Protein AF-A0A2T2P3B1-F1 (afdb_monomer)

Radius of gyration: 34.3 Å; Cα contacts (8 Å, |Δi|>4): 303; chains: 1; bounding box: 56×106×72 Å

Nearest PDB structures (foldseek):
  8qk4-assembly1_A  TM=2.315E-01  e=3.344E-01  Bacillus subtilis subsp. subtilis str. 168
  6qsr-assembly1_B  TM=2.708E-01  e=6.533E-01  Xenorhabdus doucetiae
  5byu-assembly1_A  TM=3.329E-01  e=2.637E+00  Legionella pneumophila subsp. pneumophila str. Philadelphia 1
  3p3f-assembly1_A  TM=2.760E-01  e=1.887E+00  Streptantibioticus cattleyicolor
  8z9d-assembly1_PP  TM=2.072E-01  e=3.486E+00  Spinacia oleracea

Sequence (226 aa):
MPRQTPGVQLQYRSYLHPMSIYHVSIAIMPLKELFYHLKNSEIGFLRTMIGEDPPSSPAEGDETPFGSIEVIYMPLVLAKGGSSLGFRITDGKKKTIEWLCFGGPVQDRIEGMEKDGHRVFDFVAKLEKSDSPKRGVVSGHKEHRDLFESLEYGELRLFNLKLTWRNKVQELQAAMEKSGRTARARVQDQMETVRTEVGNMVVSVPKGAQYIQSTRGAIPLEATDR

Secondary structure (DSSP, 8-state):
---PPTTPBPPTTT----EEEEEEETTTS-HHHHHHHHHTSTTTEEEEEEEEPP-----TT-PPPTTEEEEEEEEEEETTTEEEEEEEEE-SS-EEEEEEEESS--HHHHHT-EETTEES-EEEEEE-----SSTT-----HHHHHHHHHHHSPEE--------HHHHHHHHHHHHHHHHHHHHHHHHHHHHHHHHHHHH--S-----------------------

pLDDT: mean 75.27, std 21.42, range [32.84, 98.19]

Solvent-accessible surface area (backbone atoms only — not comparable to full-atom values): 13599 Å² total; per-residue (Å²): 132,85,85,74,59,78,60,42,67,60,54,76,94,75,58,85,62,52,32,41,35,27,40,30,41,44,82,83,47,43,66,73,58,48,52,47,55,58,60,74,37,92,64,38,54,73,52,41,31,43,15,63,48,66,93,76,79,68,58,96,89,61,65,77,53,92,64,40,37,47,33,44,34,34,61,51,46,15,35,88,40,2,15,36,41,29,36,56,45,69,80,89,84,53,57,25,21,50,27,43,32,23,55,32,65,57,62,75,65,43,72,66,31,65,56,99,90,38,73,47,45,46,79,74,49,72,50,54,44,64,85,50,94,47,96,91,50,88,66,44,40,66,65,56,47,45,57,52,46,17,61,72,73,25,45,74,55,74,73,79,76,74,77,51,65,68,57,55,49,52,51,48,50,54,48,50,52,50,49,51,52,52,50,51,49,50,53,49,53,50,50,55,48,50,54,53,52,57,67,67,58,83,77,79,83,86,89,83,86,89,89,89,84,89,88,90,89,88,87,88,87,88,87,86,90,133

Mean predicted aligned error: 16.04 Å

Structure (mmCIF, N/CA/C/O backbone):
data_AF-A0A2T2P3B1-F1
#
_entry.id   AF-A0A2T2P3B1-F1
#
loop_
_atom_site.group_PDB
_atom_site.id
_atom_site.type_symbol
_atom_site.label_atom_id
_atom_site.label_alt_id
_atom_site.label_comp_id
_atom_site.label_asym_id
_atom_site.label_entity_id
_atom_site.label_seq_id
_atom_site.pdbx_PDB_ins_code
_atom_site.Cartn_x
_atom_site.Cartn_y
_atom_site.Cartn_z
_atom_site.occupancy
_atom_site.B_iso_or_equiv
_atom_site.auth_seq_id
_atom_site.auth_comp_id
_atom_site.auth_asym_id
_atom_site.auth_atom_id
_atom_site.pdbx_PDB_model_num
ATOM 1 N N . MET A 1 1 ? 0.647 5.759 29.598 1.00 38.84 1 MET A N 1
ATOM 2 C CA . MET A 1 1 ? 0.974 5.709 28.155 1.00 38.84 1 MET A CA 1
ATOM 3 C C . MET A 1 1 ? 0.598 7.033 27.503 1.00 38.84 1 MET A C 1
ATOM 5 O O . MET A 1 1 ? -0.531 7.464 27.724 1.00 38.84 1 MET A O 1
ATOM 9 N N . PRO A 1 2 ? 1.484 7.689 26.733 1.00 42.31 2 PRO A N 1
ATOM 10 C CA . PRO A 1 2 ? 1.100 8.832 25.904 1.00 42.31 2 PRO A CA 1
ATOM 11 C C . PRO A 1 2 ? 0.127 8.392 24.797 1.00 42.31 2 PRO A C 1
ATOM 13 O O . PRO A 1 2 ? 0.274 7.312 24.224 1.00 42.31 2 PRO A O 1
ATOM 16 N N . ARG A 1 3 ? -0.881 9.217 24.488 1.00 50.62 3 ARG A N 1
ATOM 17 C CA . ARG A 1 3 ? -1.847 8.935 23.413 1.00 50.62 3 ARG A CA 1
ATOM 18 C C . ARG A 1 3 ? -1.199 9.204 22.051 1.00 50.62 3 ARG A C 1
ATOM 20 O O . ARG A 1 3 ? -1.125 10.354 21.638 1.00 50.62 3 ARG A O 1
ATOM 27 N N . GLN A 1 4 ? -0.777 8.159 21.339 1.00 52.91 4 GLN A N 1
ATOM 28 C CA . GLN A 1 4 ? -0.319 8.293 19.950 1.00 52.91 4 GLN A CA 1
ATOM 29 C C . GLN A 1 4 ? -1.432 8.865 19.050 1.00 52.91 4 GLN A C 1
ATOM 31 O O . GLN A 1 4 ? -2.610 8.505 19.181 1.00 52.91 4 GLN A O 1
ATOM 36 N N . THR A 1 5 ? -1.070 9.755 18.130 1.00 63.72 5 THR A N 1
ATOM 37 C CA . THR A 1 5 ? -1.978 10.290 17.103 1.00 63.72 5 THR A CA 1
ATOM 38 C C . THR A 1 5 ? -2.363 9.170 16.122 1.00 63.72 5 THR A C 1
ATOM 40 O O . THR A 1 5 ? -1.491 8.370 15.775 1.00 63.72 5 THR A O 1
ATOM 43 N N . PRO A 1 6 ? -3.635 9.053 15.684 1.00 67.12 6 PRO A N 1
ATOM 44 C CA . PRO A 1 6 ? -4.014 8.058 14.679 1.00 67.12 6 PRO A CA 1
ATOM 45 C C . PRO A 1 6 ? -3.174 8.217 13.408 1.00 67.12 6 PRO A C 1
ATOM 47 O O . PRO A 1 6 ? -2.902 9.338 12.980 1.00 67.12 6 PRO A O 1
ATOM 50 N N . GLY A 1 7 ? -2.759 7.105 12.805 1.00 76.00 7 GLY A N 1
ATOM 51 C CA . GLY A 1 7 ? -2.023 7.135 11.542 1.00 76.00 7 GLY A CA 1
ATOM 52 C C . GLY A 1 7 ? -0.526 7.460 11.638 1.00 76.00 7 GLY A C 1
ATOM 53 O O . GLY A 1 7 ? 0.116 7.549 10.592 1.00 76.00 7 GLY A O 1
ATOM 54 N N . VAL A 1 8 ? 0.057 7.637 12.828 1.00 90.00 8 VAL A N 1
ATOM 55 C CA . VAL A 1 8 ? 1.527 7.606 12.994 1.00 90.00 8 VAL A CA 1
ATOM 56 C C . VAL A 1 8 ? 1.995 6.168 12.769 1.00 90.00 8 VAL A C 1
ATOM 58 O O . VAL A 1 8 ? 1.397 5.259 13.335 1.00 90.00 8 VAL A O 1
ATOM 61 N N . GLN A 1 9 ? 3.018 5.933 11.947 1.00 93.75 9 GLN A N 1
ATOM 62 C CA . GLN A 1 9 ? 3.532 4.577 11.719 1.00 93.75 9 GLN A CA 1
ATOM 63 C C . GLN A 1 9 ? 4.190 4.019 12.990 1.00 93.75 9 GLN A C 1
ATOM 65 O O . GLN A 1 9 ? 4.717 4.768 13.818 1.00 93.75 9 GLN A O 1
ATOM 70 N N . LEU A 1 10 ? 4.130 2.700 13.176 1.00 93.62 10 LEU A N 1
ATOM 71 C CA . LEU A 1 10 ? 4.919 2.026 14.207 1.00 93.62 10 LEU A CA 1
ATOM 72 C C . LEU A 1 10 ? 6.422 2.101 13.878 1.00 93.62 10 LEU A C 1
ATOM 74 O O . LEU A 1 10 ? 6.818 2.520 12.800 1.00 93.62 10 LEU A O 1
ATOM 78 N N . GLN A 1 11 ? 7.281 1.660 14.795 1.00 92.56 11 GLN A N 1
ATOM 79 C CA . GLN A 1 11 ? 8.692 1.412 14.473 1.00 92.56 11 GLN A CA 1
ATOM 80 C C . GLN A 1 11 ? 8.849 -0.022 13.959 1.00 92.56 11 GLN A C 1
ATOM 82 O O . GLN A 1 11 ? 8.245 -0.928 14.537 1.00 92.56 11 GLN A O 1
ATOM 87 N N . TYR A 1 12 ? 9.709 -0.265 12.961 1.00 92.19 12 TYR A N 1
ATOM 88 C CA . TYR A 1 12 ? 9.859 -1.596 12.344 1.00 92.19 12 TYR A CA 1
ATOM 89 C C . TYR A 1 12 ? 10.122 -2.730 13.352 1.00 92.19 12 TYR A C 1
ATOM 91 O O . TYR A 1 12 ? 9.610 -3.839 13.215 1.00 92.19 12 TYR A O 1
ATOM 99 N N . ARG A 1 13 ? 10.866 -2.457 14.433 1.00 88.94 13 ARG A N 1
ATOM 100 C CA . ARG A 1 13 ? 11.100 -3.420 15.528 1.00 88.94 13 ARG A CA 1
ATOM 101 C C . ARG A 1 13 ? 9.818 -3.898 16.229 1.00 88.94 13 ARG A C 1
ATOM 103 O O . ARG A 1 13 ? 9.787 -5.031 16.691 1.00 88.94 13 ARG A O 1
ATOM 110 N N . SER A 1 14 ? 8.786 -3.057 16.287 1.00 90.25 14 SER A N 1
ATOM 111 C CA . SER A 1 14 ? 7.503 -3.306 16.962 1.00 90.25 14 SER A CA 1
ATOM 112 C C . SER A 1 14 ? 6.402 -3.813 16.029 1.00 90.25 14 SER A C 1
ATOM 114 O O . SER A 1 14 ? 5.400 -4.328 16.510 1.00 90.25 14 SER A O 1
ATOM 116 N N . TYR A 1 15 ? 6.570 -3.671 14.714 1.00 91.81 15 TYR A N 1
ATOM 117 C CA . TYR A 1 15 ? 5.663 -4.229 13.714 1.00 91.81 15 TYR A CA 1
ATOM 118 C C . TYR A 1 15 ? 5.950 -5.726 13.535 1.00 91.81 15 TYR A C 1
ATOM 120 O O . TYR A 1 15 ? 7.040 -6.080 13.092 1.00 91.81 15 TYR A O 1
ATOM 128 N N . LEU A 1 16 ? 5.027 -6.609 13.926 1.00 90.75 16 LEU A N 1
ATOM 129 C CA . LEU A 1 16 ? 5.238 -8.070 13.967 1.00 90.75 16 LEU A CA 1
ATOM 130 C C . LEU A 1 16 ? 4.284 -8.856 13.049 1.00 90.75 16 LEU A C 1
ATOM 132 O O . LEU A 1 16 ? 4.136 -10.061 13.222 1.00 90.75 16 LEU A O 1
ATOM 136 N N . HIS A 1 17 ? 3.620 -8.191 12.105 1.00 93.50 17 HIS A N 1
ATOM 137 C CA . HIS A 1 17 ? 2.612 -8.816 11.246 1.00 93.50 17 HIS A CA 1
ATOM 138 C C . HIS A 1 17 ? 3.158 -9.066 9.836 1.00 93.50 17 HIS A C 1
ATOM 140 O O . HIS A 1 17 ? 3.829 -8.177 9.308 1.00 93.50 17 HIS A O 1
ATOM 146 N N . PRO A 1 18 ? 2.851 -10.215 9.206 1.00 94.69 18 PRO A N 1
ATOM 147 C CA . PRO A 1 18 ? 3.175 -10.433 7.804 1.00 94.69 18 PRO A CA 1
ATOM 148 C C . PRO A 1 18 ? 2.445 -9.436 6.910 1.00 94.69 18 PRO A C 1
ATOM 150 O O . PRO A 1 18 ? 1.339 -8.980 7.217 1.00 94.69 18 PRO A O 1
ATOM 153 N N . MET A 1 19 ? 3.053 -9.136 5.769 1.00 96.31 19 MET A N 1
ATOM 154 C CA . MET A 1 19 ? 2.410 -8.379 4.701 1.00 96.31 19 MET A CA 1
ATOM 155 C C . MET A 1 19 ? 1.710 -9.355 3.755 1.00 96.31 19 MET A C 1
ATOM 157 O O . MET A 1 19 ? 2.237 -10.431 3.480 1.00 96.31 19 MET A O 1
ATOM 161 N N . SER A 1 20 ? 0.524 -9.005 3.262 1.00 97.12 20 SER A N 1
ATOM 162 C CA . SER A 1 20 ? -0.192 -9.821 2.267 1.00 97.12 20 SER A CA 1
ATOM 163 C C . SER A 1 20 ? -0.085 -9.164 0.895 1.00 97.12 20 SER A C 1
ATOM 165 O O . SER A 1 20 ? -0.322 -7.964 0.777 1.00 97.12 20 SER A O 1
ATOM 167 N N . ILE A 1 21 ? 0.299 -9.936 -0.118 1.00 95.94 21 ILE A N 1
ATOM 168 C CA . ILE A 1 21 ? 0.504 -9.474 -1.493 1.00 95.94 21 ILE A CA 1
ATOM 169 C C . ILE A 1 21 ? -0.685 -9.932 -2.336 1.00 95.94 21 ILE A C 1
ATOM 171 O O . ILE A 1 21 ? -1.076 -11.102 -2.287 1.00 95.94 21 ILE A O 1
ATOM 175 N N . TYR A 1 22 ? -1.249 -9.003 -3.103 1.00 96.81 22 TYR A N 1
ATOM 176 C CA . TYR A 1 22 ? -2.382 -9.227 -3.995 1.00 96.81 2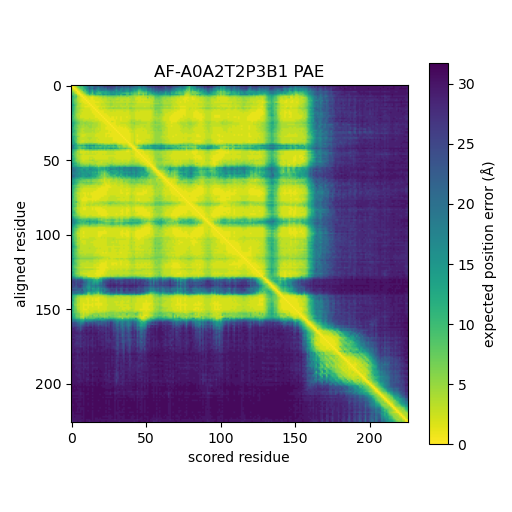2 TYR A CA 1
ATOM 177 C C . TYR A 1 22 ? -2.058 -8.752 -5.413 1.00 96.81 22 TYR A C 1
ATOM 179 O O . TYR A 1 22 ? -1.326 -7.777 -5.591 1.00 96.81 22 TYR A O 1
ATOM 187 N N . HIS A 1 23 ? -2.677 -9.371 -6.413 1.00 95.81 23 HIS A N 1
ATOM 188 C CA . HIS A 1 23 ? -2.790 -8.824 -7.759 1.00 95.81 23 HIS A CA 1
ATOM 189 C C . HIS A 1 23 ? -4.166 -8.175 -7.949 1.00 95.81 23 HIS A C 1
ATOM 191 O O . HIS A 1 23 ? -5.188 -8.707 -7.523 1.00 95.81 23 HIS A O 1
ATOM 197 N N . VAL A 1 24 ? -4.183 -7.014 -8.602 1.00 95.69 24 VAL A N 1
ATOM 198 C CA . VAL A 1 24 ? -5.395 -6.269 -8.964 1.00 95.69 24 VAL A CA 1
ATOM 199 C C . VAL A 1 24 ? -5.412 -6.068 -10.470 1.00 95.69 24 VAL A C 1
ATOM 201 O O . VAL A 1 24 ? -4.573 -5.335 -10.998 1.00 95.69 24 VAL A O 1
ATOM 204 N N . SER A 1 25 ? -6.367 -6.680 -11.173 1.00 92.69 25 SER A N 1
ATOM 205 C CA . SER A 1 25 ? -6.509 -6.479 -12.619 1.00 92.69 25 SER A CA 1
ATOM 206 C C . SER A 1 25 ? -7.162 -5.132 -12.934 1.00 92.69 25 SER A C 1
ATOM 208 O O . SER A 1 25 ? -8.326 -4.891 -12.597 1.00 92.69 25 SER A O 1
ATOM 210 N N . ILE A 1 26 ? -6.448 -4.265 -13.661 1.00 92.56 26 ILE A N 1
ATOM 211 C CA . ILE A 1 26 ? -6.985 -2.961 -14.089 1.00 92.56 26 ILE A CA 1
ATOM 212 C C . ILE A 1 26 ? -8.051 -3.086 -15.188 1.00 92.56 26 ILE A C 1
ATOM 214 O O . ILE A 1 26 ? -8.727 -2.101 -15.487 1.00 92.56 26 ILE A O 1
ATOM 218 N N . ALA A 1 27 ? -8.210 -4.280 -15.773 1.00 92.25 27 ALA A N 1
ATOM 219 C CA . ALA A 1 27 ? -9.291 -4.605 -16.700 1.00 92.25 27 ALA A CA 1
ATOM 220 C C . ALA A 1 27 ? -10.633 -4.832 -15.978 1.00 92.25 27 ALA A C 1
ATOM 222 O O . ALA A 1 27 ? -11.675 -4.478 -16.523 1.00 92.25 27 ALA A O 1
ATOM 223 N N . ILE A 1 28 ? -10.608 -5.361 -14.746 1.00 93.75 28 ILE A N 1
ATOM 224 C CA . ILE A 1 28 ? -11.800 -5.525 -13.897 1.00 93.75 28 ILE A CA 1
ATOM 225 C C . ILE A 1 28 ? -12.178 -4.163 -13.298 1.00 93.75 28 ILE A C 1
ATOM 227 O O . ILE A 1 28 ? -13.269 -3.635 -13.533 1.00 93.75 28 ILE A O 1
ATOM 231 N N . MET A 1 29 ? -11.252 -3.542 -12.559 1.00 95.12 29 MET A N 1
ATOM 232 C CA . MET A 1 29 ? -11.472 -2.238 -11.932 1.00 95.12 29 MET A CA 1
ATOM 233 C C . MET A 1 29 ? -10.307 -1.280 -12.225 1.00 95.12 29 MET A C 1
ATOM 235 O O . MET A 1 29 ? -9.234 -1.408 -11.633 1.00 95.12 29 MET A O 1
ATOM 239 N N . PRO A 1 30 ? -10.498 -0.272 -13.099 1.00 94.19 30 PRO A N 1
ATOM 240 C CA . PRO A 1 30 ? -9.479 0.738 -13.364 1.00 94.19 30 PRO A CA 1
ATOM 241 C C . PRO A 1 30 ? -9.045 1.460 -12.081 1.00 94.19 30 PRO A C 1
ATOM 243 O O . PRO A 1 30 ? -9.892 1.872 -11.288 1.00 94.19 30 PRO A O 1
ATOM 246 N N . LEU A 1 31 ? -7.740 1.712 -11.901 1.00 92.69 31 LEU A N 1
ATOM 247 C CA . LEU A 1 31 ? -7.172 2.319 -10.677 1.00 92.69 31 LEU A CA 1
ATOM 248 C C . LEU A 1 31 ? -7.931 3.549 -10.151 1.00 92.69 31 LEU A C 1
ATOM 250 O O . LEU A 1 31 ? -8.059 3.735 -8.946 1.00 92.69 31 LEU A O 1
ATOM 254 N N . LYS A 1 32 ? -8.436 4.407 -11.045 1.00 92.00 32 LYS A N 1
ATOM 255 C CA . LYS A 1 32 ? -9.199 5.613 -10.682 1.00 92.00 32 LYS A CA 1
ATOM 256 C C . LYS A 1 32 ? -10.519 5.283 -9.969 1.00 92.00 32 LYS A C 1
ATOM 258 O O . LYS A 1 32 ? -10.918 6.017 -9.069 1.00 92.00 32 LYS A O 1
ATOM 263 N N . GLU A 1 33 ? -11.184 4.211 -10.388 1.00 94.38 33 GLU A N 1
ATOM 264 C CA . GLU A 1 33 ? -12.421 3.682 -9.808 1.00 94.38 33 GLU A CA 1
ATOM 265 C C . GLU A 1 33 ? -12.114 3.004 -8.466 1.00 94.38 33 GLU A C 1
ATOM 267 O O . GLU A 1 33 ? -12.692 3.370 -7.444 1.00 94.38 33 GLU A O 1
ATOM 272 N N . LEU A 1 34 ? -11.095 2.140 -8.427 1.00 94.31 34 LEU A N 1
ATOM 273 C CA . LEU A 1 34 ? -10.646 1.482 -7.197 1.00 94.31 34 LEU A CA 1
ATOM 274 C C . LEU A 1 34 ? -10.220 2.486 -6.116 1.00 94.31 34 LEU A C 1
ATOM 276 O O . LEU A 1 34 ? -10.663 2.410 -4.971 1.00 94.31 34 LEU A O 1
ATOM 280 N N . PHE A 1 35 ? -9.415 3.488 -6.473 1.00 94.12 35 PHE A N 1
ATOM 281 C CA . PHE A 1 35 ? -9.035 4.561 -5.554 1.00 94.12 35 PHE A CA 1
ATOM 282 C C . PHE A 1 35 ? -10.233 5.405 -5.118 1.00 94.12 35 PHE A C 1
ATOM 284 O O . PHE A 1 35 ? -10.221 5.902 -3.995 1.00 94.12 35 PHE A O 1
ATOM 291 N N . TYR A 1 36 ? -11.263 5.569 -5.953 1.00 93.00 36 TYR A N 1
ATOM 292 C CA . TYR A 1 36 ? -12.500 6.234 -5.545 1.00 93.00 36 TYR A CA 1
ATOM 293 C C . TYR A 1 36 ? -13.251 5.405 -4.491 1.00 93.00 36 TYR A C 1
ATOM 295 O O . TYR A 1 36 ? -13.624 5.961 -3.457 1.00 93.00 36 TYR A O 1
ATOM 303 N N . HIS A 1 37 ? -13.410 4.093 -4.697 1.00 92.31 37 HIS A N 1
ATOM 304 C CA . HIS A 1 37 ? -14.060 3.205 -3.728 1.00 92.31 37 HIS A CA 1
ATOM 305 C C . HIS A 1 37 ? -13.285 3.111 -2.410 1.00 92.31 37 HIS A C 1
ATOM 307 O O . HIS A 1 37 ? -13.877 3.269 -1.345 1.00 92.31 37 HIS A O 1
ATOM 313 N N . LEU A 1 38 ? -11.962 2.934 -2.455 1.00 93.94 38 LEU A N 1
ATOM 314 C CA . LEU A 1 38 ? -11.135 2.860 -1.248 1.00 93.94 38 LEU A CA 1
ATOM 315 C C . LEU A 1 38 ? -11.145 4.184 -0.465 1.00 93.94 38 LEU A C 1
ATOM 317 O O . LEU A 1 38 ? -11.368 4.171 0.744 1.00 93.94 38 LEU A O 1
ATOM 321 N N . LYS A 1 39 ? -10.955 5.333 -1.134 1.00 92.56 39 LYS A N 1
ATOM 322 C CA . LYS A 1 39 ? -10.787 6.640 -0.465 1.00 92.56 39 LYS A CA 1
ATOM 323 C C . LYS A 1 39 ? -12.098 7.268 0.030 1.00 92.56 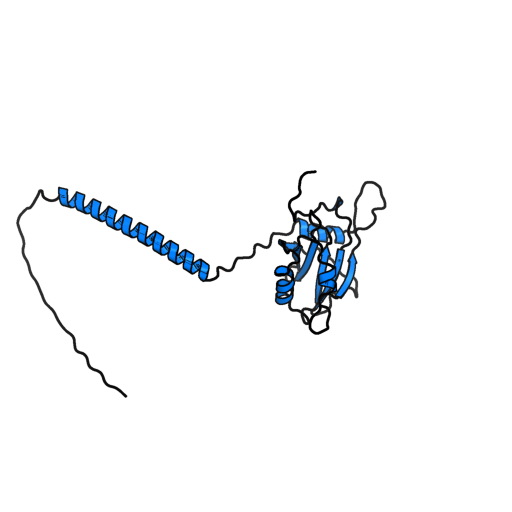39 LYS A C 1
ATOM 325 O O . LYS A 1 39 ? -12.052 8.016 0.999 1.00 92.56 39 LYS A O 1
ATOM 330 N N . ASN A 1 40 ? -13.245 6.973 -0.595 1.00 85.56 40 ASN A N 1
ATOM 331 C CA . ASN A 1 40 ? -14.558 7.529 -0.208 1.00 85.56 40 ASN A CA 1
ATOM 332 C C . ASN A 1 40 ? -15.440 6.550 0.588 1.00 85.56 40 ASN A C 1
ATOM 334 O O . ASN A 1 40 ? -16.630 6.799 0.773 1.00 85.56 40 ASN A O 1
ATOM 338 N N . SER A 1 41 ? -14.883 5.426 1.038 1.00 75.31 41 SER A N 1
ATOM 339 C CA . SER A 1 41 ? -15.591 4.462 1.880 1.00 75.31 41 SER A CA 1
ATOM 340 C C . SER A 1 41 ? -15.511 4.816 3.368 1.00 75.31 41 SER A C 1
ATOM 342 O O . SER A 1 41 ? -14.576 5.466 3.835 1.00 75.31 41 SER A O 1
ATOM 344 N N . GLU A 1 42 ? -16.451 4.283 4.149 1.00 78.50 42 GLU A N 1
ATOM 345 C CA . GLU A 1 42 ? -16.487 4.380 5.619 1.00 78.50 42 GLU A CA 1
ATOM 346 C C . GLU A 1 42 ? -15.331 3.638 6.326 1.00 78.50 42 GLU A C 1
ATOM 348 O O . GLU A 1 42 ? -15.255 3.625 7.550 1.00 78.50 42 GLU A O 1
ATOM 353 N N . ILE A 1 43 ? -14.393 3.053 5.569 1.00 73.62 43 ILE A N 1
ATOM 354 C CA . ILE A 1 43 ? -13.211 2.315 6.052 1.00 73.62 43 ILE A CA 1
ATOM 355 C C . ILE A 1 43 ? -12.216 3.233 6.808 1.00 73.62 43 ILE A C 1
ATOM 357 O O . ILE A 1 43 ? -11.243 2.778 7.408 1.00 73.62 43 ILE A O 1
ATOM 361 N N . GLY A 1 44 ? -12.454 4.549 6.818 1.00 88.56 44 GLY A N 1
ATOM 362 C CA . GLY A 1 44 ? -11.646 5.505 7.573 1.00 88.56 44 GLY A CA 1
ATOM 363 C C . GLY A 1 44 ? -10.306 5.792 6.901 1.00 88.56 44 GLY A C 1
ATOM 364 O O . GLY A 1 44 ? -9.264 5.773 7.556 1.00 88.56 44 GLY A O 1
ATOM 365 N N . PHE A 1 45 ? -10.325 6.041 5.588 1.00 94.19 45 PHE A N 1
ATOM 366 C CA . PHE A 1 45 ? -9.168 6.549 4.851 1.00 94.19 45 PHE A CA 1
ATOM 367 C C . PHE A 1 45 ? -8.619 7.829 5.508 1.00 94.19 45 PHE A C 1
ATOM 369 O O . PHE A 1 45 ? -9.370 8.750 5.828 1.00 94.19 45 PHE A O 1
ATOM 376 N N . LEU A 1 46 ? -7.300 7.880 5.715 1.00 92.81 46 LEU A N 1
ATOM 377 C CA . LEU A 1 46 ? -6.613 8.977 6.402 1.00 92.81 46 LEU A CA 1
ATOM 378 C C . LEU A 1 46 ? -5.849 9.884 5.435 1.00 92.81 46 LEU A C 1
ATOM 380 O O . LEU A 1 46 ? -5.933 11.106 5.533 1.00 92.81 46 LEU A O 1
ATOM 384 N N . ARG A 1 47 ? -5.024 9.288 4.564 1.00 93.62 47 ARG A N 1
ATOM 385 C CA . ARG A 1 47 ? -4.103 9.996 3.658 1.00 93.62 47 ARG A CA 1
ATOM 386 C C . ARG A 1 47 ? -3.485 9.049 2.632 1.00 93.62 47 ARG A C 1
ATOM 388 O O . ARG A 1 47 ? -3.521 7.832 2.801 1.00 93.62 47 ARG A O 1
ATOM 395 N N . THR A 1 48 ? -2.832 9.631 1.631 1.00 95.06 48 THR A N 1
ATOM 396 C CA . THR A 1 48 ? -1.957 8.913 0.700 1.00 95.06 48 THR A CA 1
ATOM 397 C C . THR A 1 48 ? -0.496 9.310 0.925 1.00 95.06 48 THR A C 1
ATOM 399 O O . THR A 1 48 ? -0.214 10.499 1.066 1.00 95.06 48 THR A O 1
ATOM 402 N N . MET A 1 49 ? 0.422 8.341 0.909 1.00 95.06 49 MET A N 1
ATOM 403 C CA . MET A 1 49 ? 1.875 8.564 0.827 1.00 95.06 49 MET A CA 1
ATOM 404 C C . MET A 1 49 ? 2.404 8.038 -0.516 1.00 95.06 49 MET A C 1
ATOM 406 O O . MET A 1 49 ? 1.815 7.116 -1.078 1.00 95.06 49 MET A O 1
ATOM 410 N N . ILE A 1 50 ? 3.506 8.591 -1.024 1.00 95.06 50 ILE A N 1
ATOM 411 C CA . ILE A 1 50 ? 4.266 8.035 -2.152 1.00 95.06 50 ILE A CA 1
ATOM 412 C C . ILE A 1 50 ? 5.612 7.542 -1.624 1.00 95.06 50 ILE A C 1
ATOM 414 O O . ILE A 1 50 ? 6.463 8.347 -1.253 1.00 95.06 50 ILE A O 1
ATOM 418 N N . GLY A 1 51 ? 5.785 6.225 -1.582 1.00 94.31 51 GLY A N 1
ATOM 419 C CA . GLY A 1 51 ? 7.058 5.581 -1.275 1.00 94.31 51 GLY A CA 1
ATOM 420 C C . GLY A 1 51 ? 7.882 5.312 -2.534 1.00 94.31 51 GLY A C 1
ATOM 421 O O . GLY A 1 51 ? 7.350 5.228 -3.645 1.00 94.31 51 GLY A O 1
ATOM 422 N N . GLU A 1 52 ? 9.189 5.133 -2.365 1.00 93.06 52 GLU A N 1
ATOM 423 C CA . GLU A 1 52 ? 10.021 4.490 -3.382 1.00 93.06 52 GLU A CA 1
ATOM 424 C C . GLU A 1 52 ? 9.722 2.986 -3.406 1.00 93.06 52 GLU A C 1
ATOM 426 O O . GLU A 1 52 ? 9.543 2.375 -2.353 1.00 93.06 52 GLU A O 1
ATOM 431 N N . ASP A 1 53 ? 9.617 2.390 -4.593 1.00 91.62 53 ASP A N 1
ATOM 432 C CA . ASP A 1 53 ? 9.453 0.941 -4.711 1.00 91.62 53 ASP A CA 1
ATOM 433 C C . ASP A 1 53 ? 10.822 0.264 -4.557 1.00 91.62 53 ASP A C 1
ATOM 435 O O . ASP A 1 53 ? 11.721 0.549 -5.359 1.00 91.62 53 ASP A O 1
ATOM 439 N N . PRO A 1 54 ? 11.031 -0.592 -3.541 1.00 87.69 54 PRO A N 1
ATOM 440 C CA . PRO A 1 54 ? 12.320 -1.228 -3.349 1.00 87.69 54 PRO A CA 1
ATOM 441 C C . PRO A 1 54 ? 12.632 -2.200 -4.497 1.00 87.69 54 PRO A C 1
ATOM 443 O O . PRO A 1 54 ? 11.726 -2.817 -5.064 1.00 87.69 54 PRO A O 1
ATOM 446 N N . PRO A 1 55 ? 13.919 -2.369 -4.853 1.00 79.25 55 PRO A N 1
ATOM 447 C CA . PRO A 1 55 ? 14.320 -3.249 -5.940 1.00 79.25 55 PRO A CA 1
ATOM 448 C C . PRO A 1 55 ? 14.151 -4.721 -5.540 1.00 79.25 55 PRO A C 1
ATOM 450 O O . PRO A 1 55 ? 15.083 -5.348 -5.032 1.00 79.25 55 PRO A O 1
ATOM 453 N N . SER A 1 56 ? 12.965 -5.271 -5.802 1.00 72.94 56 SER A N 1
ATOM 454 C CA . SER A 1 56 ? 12.753 -6.712 -5.907 1.00 72.94 56 SER A CA 1
ATOM 455 C C . SER A 1 56 ? 13.006 -7.172 -7.347 1.00 72.94 56 SER A C 1
ATOM 457 O O . SER A 1 56 ? 12.602 -6.517 -8.316 1.00 72.94 56 SER A O 1
ATOM 459 N N . SER A 1 57 ? 13.679 -8.312 -7.474 1.00 61.47 57 SER A N 1
ATOM 460 C CA . SER A 1 57 ? 13.681 -9.124 -8.689 1.00 61.47 57 SER A CA 1
ATOM 461 C C . SER A 1 57 ? 12.759 -10.307 -8.403 1.00 61.47 57 SER A C 1
ATOM 463 O O . SER A 1 57 ? 13.127 -11.107 -7.539 1.00 61.47 57 SER A O 1
ATOM 465 N N . PRO A 1 58 ? 11.577 -10.417 -9.040 1.00 66.31 58 PRO A N 1
ATOM 466 C CA . PRO A 1 58 ? 10.730 -11.591 -8.865 1.00 66.31 58 PRO A CA 1
ATOM 467 C C . PRO A 1 58 ? 11.481 -12.852 -9.305 1.00 66.31 58 PRO A C 1
ATOM 469 O O . PRO A 1 58 ? 12.375 -12.794 -10.157 1.00 66.31 58 PRO A O 1
ATOM 472 N N . ALA A 1 59 ? 11.126 -13.992 -8.716 1.00 67.69 59 ALA A N 1
ATOM 473 C CA . ALA A 1 59 ? 11.573 -15.278 -9.232 1.00 67.69 59 ALA A CA 1
ATOM 474 C C . ALA A 1 59 ? 10.929 -15.546 -10.605 1.00 67.69 59 ALA A C 1
ATOM 476 O O . ALA A 1 59 ? 9.866 -15.014 -10.919 1.00 67.69 59 ALA A O 1
ATOM 477 N N . GLU A 1 60 ? 11.556 -16.388 -11.425 1.00 65.12 60 GLU A N 1
ATOM 478 C CA . GLU A 1 60 ? 10.980 -16.802 -12.708 1.00 65.12 60 GLU A CA 1
ATOM 479 C C . GLU A 1 60 ? 9.642 -17.528 -12.462 1.00 65.12 60 GLU A C 1
ATOM 481 O O . GLU A 1 60 ? 9.603 -18.569 -11.803 1.00 65.12 60 GLU A O 1
ATOM 486 N N . GLY A 1 61 ? 8.539 -16.939 -12.939 1.00 69.19 61 GLY A N 1
ATOM 487 C CA . GLY A 1 61 ? 7.167 -17.394 -12.672 1.00 69.19 61 GLY A CA 1
ATOM 488 C C . GLY A 1 61 ? 6.425 -16.667 -11.538 1.00 69.19 61 GLY A C 1
ATOM 489 O O . GLY A 1 61 ? 5.220 -16.862 -11.411 1.00 69.19 61 GLY A O 1
ATOM 490 N N . ASP A 1 62 ? 7.089 -15.795 -10.772 1.00 71.44 62 ASP A N 1
ATOM 491 C CA . ASP A 1 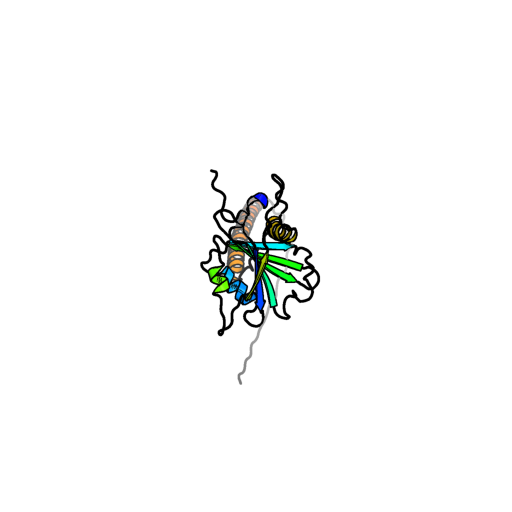62 ? 6.490 -14.916 -9.744 1.00 71.44 62 ASP A CA 1
ATOM 492 C C . ASP A 1 62 ? 6.257 -13.491 -10.299 1.00 71.44 62 ASP A C 1
ATOM 494 O O . ASP A 1 62 ? 6.483 -12.472 -9.650 1.00 71.44 62 ASP A O 1
ATOM 498 N N . GLU A 1 63 ? 5.889 -13.413 -11.580 1.00 82.25 63 GLU A N 1
ATOM 499 C CA . GLU A 1 63 ? 5.753 -12.161 -12.327 1.00 82.25 63 GLU A CA 1
ATOM 500 C C . GLU A 1 63 ? 4.327 -11.600 -12.220 1.00 82.25 63 GLU A C 1
ATOM 502 O O . GLU A 1 63 ? 3.345 -12.314 -12.436 1.00 82.25 63 GLU A O 1
ATOM 507 N N . THR A 1 64 ? 4.193 -10.294 -11.954 1.00 83.69 64 THR A N 1
ATOM 508 C CA . THR A 1 64 ? 2.889 -9.611 -11.979 1.00 83.69 64 THR A CA 1
ATOM 509 C C . THR A 1 64 ? 2.235 -9.766 -13.364 1.00 83.69 64 THR A C 1
ATOM 511 O O . THR A 1 64 ? 2.821 -9.313 -14.353 1.00 83.69 64 THR A O 1
ATOM 514 N N . PRO A 1 65 ? 1.022 -10.348 -13.481 1.00 86.00 65 PRO A N 1
ATOM 515 C CA . PRO A 1 65 ? 0.387 -10.584 -14.776 1.00 86.00 65 PRO A CA 1
ATOM 516 C C . PRO A 1 65 ? 0.185 -9.305 -15.596 1.00 86.00 65 PRO A C 1
ATOM 518 O O . PRO A 1 65 ? -0.089 -8.232 -15.052 1.00 86.00 65 PRO A O 1
ATOM 521 N N . PHE A 1 66 ? 0.252 -9.414 -16.925 1.00 85.94 66 PHE A N 1
ATOM 522 C CA . PHE A 1 66 ? 0.008 -8.272 -17.806 1.00 85.94 66 PHE A CA 1
ATOM 523 C C . PHE A 1 66 ? -1.412 -7.715 -17.611 1.00 85.94 66 PHE A C 1
ATOM 525 O O . PHE A 1 66 ? -2.398 -8.442 -17.713 1.00 85.94 66 PHE A O 1
ATOM 532 N N . GLY A 1 67 ? -1.521 -6.409 -17.350 1.00 87.44 67 GLY A N 1
ATOM 533 C CA . GLY A 1 67 ? -2.799 -5.776 -17.004 1.00 87.44 67 GLY A CA 1
ATOM 534 C C . GLY A 1 67 ? -3.218 -5.956 -15.539 1.00 87.44 67 GLY A C 1
ATOM 535 O O . GLY A 1 67 ? -4.336 -5.578 -15.186 1.00 87.44 67 GLY A O 1
ATOM 536 N N . SER A 1 68 ? -2.333 -6.472 -14.684 1.00 92.38 68 SER A N 1
ATOM 537 C CA . SER A 1 68 ? -2.476 -6.465 -13.228 1.00 92.38 68 SER A CA 1
ATOM 538 C C . SER A 1 68 ? -1.438 -5.565 -12.559 1.00 92.38 68 SER A C 1
ATOM 540 O O . SER A 1 68 ? -0.413 -5.210 -13.139 1.00 92.38 68 SER A O 1
ATOM 542 N N . ILE A 1 69 ? -1.734 -5.168 -11.324 1.00 93.44 69 ILE A N 1
ATOM 543 C CA . ILE A 1 69 ? -0.869 -4.376 -10.448 1.00 93.44 69 ILE A CA 1
ATOM 544 C C . ILE A 1 69 ? -0.712 -5.113 -9.124 1.00 93.44 69 ILE A C 1
ATOM 546 O O . ILE A 1 69 ? -1.692 -5.610 -8.570 1.00 93.44 69 ILE A O 1
ATOM 550 N N . GLU A 1 70 ? 0.514 -5.167 -8.616 1.00 94.94 70 GLU A N 1
ATOM 551 C CA . GLU A 1 70 ? 0.822 -5.732 -7.306 1.00 94.94 70 GLU A CA 1
ATOM 552 C C . GLU A 1 70 ? 0.482 -4.736 -6.186 1.00 94.94 70 GLU A C 1
ATOM 554 O O . GLU A 1 70 ? 0.799 -3.540 -6.264 1.00 94.94 70 GLU A O 1
ATOM 559 N N . VAL A 1 71 ? -0.184 -5.233 -5.141 1.00 96.81 71 VAL A N 1
ATOM 560 C CA . VAL A 1 71 ? -0.644 -4.444 -3.997 1.00 96.81 71 VAL A CA 1
ATOM 561 C C . VAL A 1 71 ? -0.241 -5.111 -2.687 1.00 96.81 71 VAL A C 1
ATOM 563 O O . VAL A 1 71 ? -0.640 -6.240 -2.405 1.00 96.81 71 VAL A O 1
ATOM 566 N N . ILE A 1 72 ? 0.510 -4.383 -1.860 1.00 97.56 72 ILE A N 1
ATOM 567 C CA . ILE A 1 72 ? 0.961 -4.828 -0.539 1.00 97.56 72 ILE A CA 1
ATOM 568 C C . ILE A 1 72 ? -0.006 -4.319 0.530 1.00 97.56 72 ILE A C 1
ATOM 570 O O . ILE A 1 72 ? -0.166 -3.111 0.711 1.00 97.56 72 ILE A O 1
ATOM 574 N N . TYR A 1 73 ? -0.602 -5.225 1.297 1.00 98.19 73 TYR A N 1
ATOM 575 C CA . TYR A 1 73 ? -1.361 -4.907 2.502 1.00 98.19 73 TYR A CA 1
ATOM 576 C C . TYR A 1 73 ? -0.501 -5.057 3.761 1.00 98.19 73 TYR A C 1
ATOM 578 O O . TYR A 1 73 ? 0.077 -6.117 4.011 1.00 98.19 73 TYR A O 1
ATOM 586 N N . MET A 1 74 ? -0.468 -4.004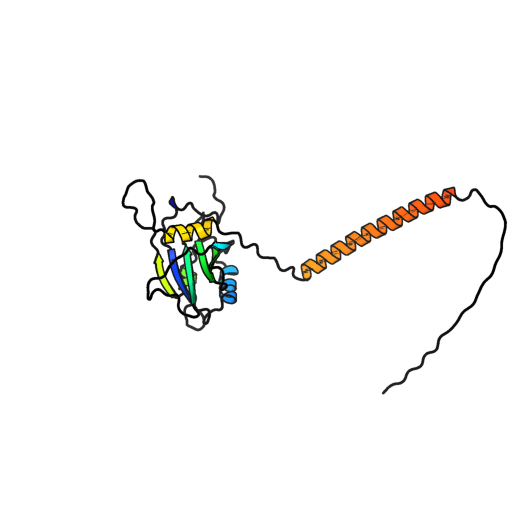 4.581 1.00 97.81 74 MET A N 1
ATOM 587 C CA . MET A 1 74 ? 0.212 -3.971 5.878 1.00 97.81 74 MET A CA 1
ATOM 588 C C . MET A 1 74 ? -0.806 -3.813 7.027 1.00 97.81 74 MET A C 1
ATOM 590 O O . MET A 1 74 ? -1.198 -2.680 7.346 1.00 97.81 74 MET A O 1
ATOM 594 N N . PRO A 1 75 ? -1.262 -4.909 7.662 1.00 97.19 75 PRO A N 1
ATOM 595 C CA . PRO A 1 75 ? -2.193 -4.855 8.790 1.00 97.19 75 PRO A CA 1
ATOM 596 C C . PRO A 1 75 ? -1.541 -4.245 10.038 1.00 97.19 75 PRO A C 1
ATOM 598 O O . PRO A 1 75 ? -0.436 -4.616 10.415 1.00 97.19 75 PRO A O 1
ATOM 601 N N . LEU A 1 76 ? -2.252 -3.346 10.730 1.00 95.62 76 LEU A N 1
ATOM 602 C CA . LEU A 1 76 ? -1.833 -2.763 12.020 1.00 95.62 76 LEU A CA 1
ATOM 603 C C . LEU A 1 76 ? -0.487 -1.993 11.987 1.00 95.62 76 LEU A C 1
ATOM 605 O O . LEU A 1 76 ? 0.133 -1.767 13.025 1.00 95.62 76 LEU A O 1
ATOM 609 N N . VAL A 1 77 ? -0.037 -1.554 10.804 1.00 96.38 77 VAL A N 1
ATOM 610 C CA . VAL A 1 77 ? 1.222 -0.807 10.604 1.00 96.38 77 VAL A CA 1
ATOM 611 C C . VAL A 1 77 ? 1.203 0.608 11.203 1.00 96.38 77 VAL A C 1
ATOM 613 O O . VAL A 1 77 ? 2.255 1.205 11.446 1.00 96.38 77 VAL A O 1
ATOM 616 N N . LEU A 1 78 ? 0.011 1.147 11.478 1.00 95.62 78 LEU A N 1
ATOM 617 C CA . LEU A 1 78 ? -0.205 2.472 12.050 1.00 95.62 78 LEU A CA 1
ATOM 618 C C . LEU A 1 78 ? -0.753 2.390 13.484 1.00 95.62 78 LEU A C 1
ATOM 620 O O . LEU A 1 78 ? -1.590 1.554 13.833 1.00 95.62 78 LEU A O 1
ATOM 624 N N . ALA A 1 79 ? -0.328 3.341 14.313 1.00 90.56 79 ALA A N 1
ATOM 625 C CA . ALA A 1 79 ? -0.790 3.542 15.677 1.00 90.56 79 ALA A CA 1
ATOM 626 C C . ALA A 1 79 ? -2.325 3.555 15.776 1.00 90.56 79 ALA A C 1
ATOM 628 O O . ALA A 1 79 ? -3.005 4.200 14.974 1.00 90.56 79 ALA A O 1
ATOM 629 N N . LYS A 1 80 ? -2.838 2.888 16.823 1.00 89.44 80 LYS A N 1
ATOM 630 C CA . LYS A 1 80 ? -4.261 2.563 17.069 1.00 89.44 80 LYS A CA 1
ATOM 631 C C . LYS A 1 80 ? -4.870 1.494 16.144 1.00 89.44 80 LYS A C 1
ATOM 633 O O . LYS A 1 80 ? -6.082 1.326 16.162 1.00 89.44 80 LYS A O 1
ATOM 638 N N . GLY A 1 81 ? -4.047 0.727 15.426 1.00 91.25 81 GLY A N 1
ATOM 639 C CA . GLY A 1 81 ? -4.503 -0.411 14.618 1.00 91.25 81 GLY A CA 1
ATOM 640 C C . GLY A 1 81 ? -4.909 -0.040 13.192 1.00 91.25 81 GLY A C 1
ATOM 641 O O . GLY A 1 81 ? -5.647 -0.784 12.553 1.00 91.25 81 GLY A O 1
ATOM 642 N N . GLY A 1 82 ? -4.426 1.096 12.689 1.00 95.19 82 GLY A N 1
ATOM 643 C CA . GLY A 1 82 ? -4.589 1.457 11.285 1.00 95.19 82 GLY A CA 1
ATOM 644 C C . GLY A 1 82 ? -3.688 0.621 10.376 1.00 95.19 82 GLY A C 1
ATOM 645 O O . GLY A 1 82 ? -2.606 0.193 10.782 1.00 95.19 82 GLY A O 1
ATOM 646 N N . SER A 1 83 ? -4.121 0.394 9.140 1.00 97.31 83 SER A N 1
ATOM 647 C CA . SER A 1 83 ? -3.373 -0.361 8.127 1.00 97.31 83 SER A CA 1
ATOM 648 C C . SER A 1 83 ? -2.994 0.491 6.912 1.00 97.31 83 SER A C 1
ATOM 650 O O . SER A 1 83 ? -3.397 1.652 6.803 1.00 97.31 83 SER A O 1
ATOM 652 N N . SER A 1 84 ? -2.244 -0.090 5.974 1.00 98.00 84 SER A N 1
ATOM 653 C CA . SER A 1 84 ? -1.893 0.552 4.700 1.00 98.00 84 SER A CA 1
ATOM 654 C C . SER A 1 84 ? -2.044 -0.401 3.508 1.00 98.00 84 SER A C 1
ATOM 656 O O . SER A 1 84 ? -1.847 -1.606 3.666 1.00 98.00 84 SER A O 1
ATOM 658 N N . LEU A 1 85 ? -2.383 0.141 2.333 1.00 97.81 85 LEU A N 1
ATOM 659 C CA . LEU A 1 85 ? -2.375 -0.554 1.035 1.00 97.81 85 LEU A CA 1
ATOM 660 C C . LEU A 1 85 ? -1.436 0.153 0.060 1.00 97.81 85 LEU A C 1
ATOM 662 O O . LEU A 1 85 ? -1.721 1.278 -0.342 1.00 97.81 85 LEU A O 1
ATOM 666 N N . GLY A 1 86 ? -0.338 -0.492 -0.318 1.00 97.62 86 GLY A N 1
ATOM 667 C CA . GLY A 1 86 ? 0.665 0.041 -1.236 1.00 97.62 86 GLY A CA 1
ATOM 668 C C . GLY A 1 86 ? 0.507 -0.511 -2.638 1.00 97.62 86 GLY A C 1
ATOM 669 O O . GLY A 1 86 ? 0.749 -1.691 -2.852 1.00 97.62 86 GLY A O 1
ATOM 670 N N . PHE A 1 87 ? 0.144 0.339 -3.594 1.00 96.69 87 PHE A N 1
ATOM 671 C CA . PHE A 1 87 ? 0.021 -0.025 -5.007 1.00 96.69 87 PHE A CA 1
ATOM 672 C C . PHE A 1 87 ? 1.348 0.227 -5.728 1.00 96.69 87 PHE A C 1
ATOM 674 O O . PHE A 1 87 ? 1.772 1.384 -5.799 1.00 96.69 87 PHE A O 1
ATOM 681 N N . ARG A 1 88 ? 1.993 -0.813 -6.278 1.00 94.31 88 ARG A N 1
ATOM 682 C CA . ARG A 1 88 ? 3.245 -0.668 -7.046 1.00 94.31 88 ARG A CA 1
ATOM 683 C C . ARG A 1 88 ? 2.938 -0.085 -8.424 1.00 94.31 88 ARG A C 1
ATOM 685 O O . ARG A 1 88 ? 2.364 -0.745 -9.285 1.00 94.31 88 ARG A O 1
ATOM 692 N N . ILE A 1 89 ? 3.300 1.177 -8.633 1.00 90.88 89 ILE A N 1
ATOM 693 C CA . ILE A 1 89 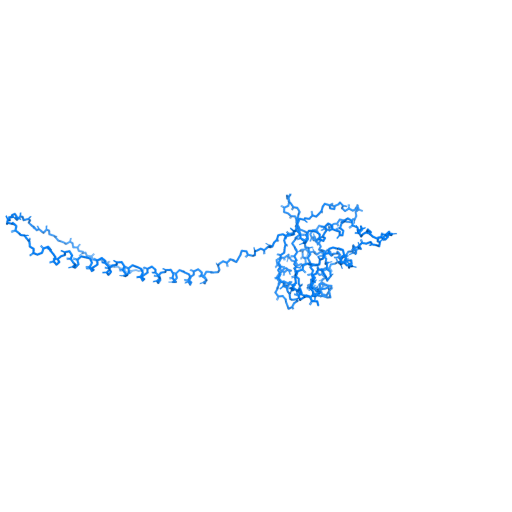? 3.040 1.933 -9.862 1.00 90.88 89 ILE A CA 1
ATOM 694 C C . ILE A 1 89 ? 4.372 2.243 -10.547 1.00 90.88 89 ILE A C 1
ATOM 696 O O . ILE A 1 89 ? 5.276 2.829 -9.947 1.00 90.88 89 ILE A O 1
ATOM 700 N N . THR A 1 90 ? 4.465 1.895 -11.831 1.00 83.62 90 THR A N 1
ATOM 701 C CA . THR A 1 90 ? 5.545 2.323 -12.728 1.00 83.62 90 THR A CA 1
ATOM 702 C C . THR A 1 90 ? 5.031 3.374 -13.709 1.00 83.62 90 THR A C 1
ATOM 704 O O . THR A 1 90 ? 3.957 3.214 -14.288 1.00 83.62 90 THR A O 1
ATOM 707 N N . ASP A 1 91 ? 5.798 4.446 -13.911 1.00 78.62 91 ASP A N 1
ATOM 708 C CA . ASP A 1 91 ? 5.568 5.440 -14.973 1.00 78.62 91 ASP A CA 1
ATOM 709 C C . ASP A 1 91 ? 6.452 5.196 -16.218 1.00 78.62 91 ASP A C 1
ATOM 711 O O . ASP A 1 91 ? 6.520 6.025 -17.127 1.00 78.62 91 ASP A O 1
ATOM 715 N N . GLY A 1 92 ? 7.151 4.054 -16.252 1.00 73.50 92 GLY A N 1
ATOM 716 C CA . GLY A 1 92 ? 8.137 3.702 -17.274 1.00 73.50 92 GLY A CA 1
ATOM 717 C C . GLY A 1 92 ? 9.546 4.256 -17.024 1.00 73.50 92 GLY A C 1
ATOM 718 O O . GLY A 1 92 ? 10.448 3.959 -17.804 1.00 73.50 92 GLY A O 1
ATOM 719 N N . LYS A 1 93 ? 9.764 5.040 -15.957 1.00 76.62 93 LYS A N 1
ATOM 720 C CA . LYS A 1 93 ? 11.077 5.595 -15.570 1.00 76.62 93 LYS A CA 1
ATOM 721 C C . LYS A 1 93 ? 11.408 5.381 -14.095 1.00 76.62 93 LYS A C 1
ATOM 723 O O . LYS A 1 93 ? 12.554 5.081 -13.775 1.00 76.62 93 LYS A O 1
ATOM 728 N N . LYS A 1 94 ? 10.423 5.520 -13.207 1.00 81.75 94 LYS A N 1
ATOM 729 C CA . LYS A 1 94 ? 10.524 5.228 -11.778 1.00 81.75 94 LYS A CA 1
ATOM 730 C C . LYS A 1 94 ? 9.433 4.233 -11.377 1.00 81.75 94 LYS A C 1
ATOM 732 O O . LYS A 1 94 ? 8.286 4.336 -11.811 1.00 81.75 94 LYS A O 1
ATOM 737 N N . LYS A 1 95 ? 9.795 3.285 -10.509 1.00 89.06 95 LYS A N 1
ATOM 738 C CA . LYS A 1 95 ? 8.832 2.501 -9.733 1.00 89.06 95 LYS A CA 1
ATOM 739 C C . LYS A 1 95 ? 8.578 3.203 -8.391 1.00 89.06 95 LYS A C 1
ATOM 741 O O . LYS A 1 95 ? 9.511 3.671 -7.737 1.00 89.06 95 LYS A O 1
ATOM 746 N N . THR A 1 96 ? 7.319 3.302 -7.990 1.00 94.00 96 THR A N 1
ATOM 747 C CA . THR A 1 96 ? 6.876 3.942 -6.739 1.00 94.00 96 THR A CA 1
ATOM 748 C C . THR A 1 96 ? 5.738 3.150 -6.119 1.00 94.00 96 THR A C 1
ATOM 750 O O . THR A 1 96 ? 5.063 2.398 -6.819 1.00 94.00 96 THR A O 1
ATOM 753 N N . ILE A 1 97 ? 5.489 3.345 -4.826 1.00 95.94 97 ILE A N 1
ATOM 754 C CA . ILE A 1 97 ? 4.337 2.753 -4.147 1.00 95.94 97 ILE A CA 1
ATOM 755 C C . ILE A 1 97 ? 3.379 3.863 -3.712 1.00 95.94 97 ILE A C 1
ATOM 757 O O . ILE A 1 97 ? 3.724 4.691 -2.868 1.00 95.94 97 ILE A O 1
ATOM 761 N N . GLU A 1 98 ? 2.163 3.889 -4.271 1.00 96.06 98 GLU A N 1
ATOM 762 C CA . GLU A 1 98 ? 1.088 4.735 -3.738 1.00 96.06 98 GLU A CA 1
ATOM 763 C C . GLU A 1 98 ? 0.450 4.028 -2.540 1.00 96.06 98 GLU A C 1
ATOM 765 O O . GLU A 1 98 ? -0.375 3.129 -2.695 1.00 96.06 98 GLU A O 1
ATOM 770 N N . TRP A 1 99 ? 0.842 4.444 -1.337 1.00 97.44 99 TRP A N 1
ATOM 771 C CA . TRP A 1 99 ? 0.326 3.934 -0.072 1.00 97.44 99 TRP A CA 1
ATOM 772 C C . TRP A 1 99 ? -0.970 4.645 0.320 1.00 97.44 99 TRP A C 1
ATOM 774 O O . TRP A 1 99 ? -0.992 5.866 0.484 1.00 97.44 99 TRP A O 1
ATOM 784 N N . LEU A 1 100 ? -2.048 3.893 0.525 1.00 96.75 100 LEU A N 1
ATOM 785 C CA . LEU A 1 100 ? -3.313 4.370 1.080 1.00 96.75 100 LEU A CA 1
ATOM 786 C C . LEU A 1 100 ? -3.387 3.988 2.560 1.00 96.75 100 LEU A C 1
ATOM 788 O O . LEU A 1 100 ? -3.479 2.809 2.885 1.00 96.75 100 LEU A O 1
ATOM 792 N N . CYS A 1 101 ? -3.354 4.980 3.450 1.00 96.62 101 CYS A N 1
ATOM 793 C CA . CYS A 1 101 ? -3.366 4.775 4.899 1.00 96.62 101 CYS A CA 1
ATOM 794 C C . CYS A 1 101 ? -4.795 4.827 5.458 1.00 96.62 101 CYS A C 1
ATOM 796 O O . CYS A 1 101 ? -5.540 5.759 5.144 1.00 96.62 101 CYS A O 1
ATOM 798 N N . PHE A 1 102 ? -5.145 3.903 6.355 1.00 96.31 102 PHE A N 1
ATOM 799 C CA . PHE A 1 102 ? -6.481 3.769 6.953 1.00 96.31 102 PHE A CA 1
ATOM 800 C C . PHE A 1 102 ? -6.436 3.778 8.488 1.00 96.31 102 PHE A C 1
ATOM 802 O O . PHE A 1 102 ? -5.420 3.449 9.098 1.00 96.31 102 PHE A O 1
ATOM 809 N N . GLY A 1 103 ? -7.541 4.178 9.122 1.00 94.31 103 GLY A N 1
ATOM 810 C CA . GLY A 1 103 ? -7.677 4.275 10.580 1.00 94.31 103 GLY A CA 1
ATOM 811 C C . GLY A 1 103 ? -7.879 2.942 11.307 1.00 94.31 103 GLY A C 1
ATOM 812 O O . GLY A 1 103 ? -7.658 2.887 12.514 1.00 94.31 103 GLY A O 1
ATOM 813 N N . GLY A 1 104 ? -8.256 1.888 10.581 1.00 94.00 104 GLY A N 1
ATOM 814 C CA . GLY A 1 104 ? -8.382 0.511 11.065 1.00 94.00 104 GLY A CA 1
ATOM 815 C C . GLY A 1 104 ? -7.827 -0.497 10.046 1.00 94.00 104 GLY A C 1
ATOM 816 O O . GLY A 1 104 ? -7.231 -0.064 9.055 1.00 94.00 104 GLY A O 1
ATOM 817 N N . PRO A 1 105 ? -8.014 -1.812 10.268 1.00 94.62 105 PRO A N 1
ATOM 818 C CA . PRO A 1 105 ? -7.736 -2.852 9.277 1.00 94.62 105 PRO A CA 1
ATOM 819 C C . PRO A 1 105 ? -8.745 -2.800 8.119 1.00 94.62 105 PRO A C 1
ATOM 821 O O . PRO A 1 105 ? -9.890 -2.391 8.311 1.00 94.62 105 PRO A O 1
ATOM 824 N N . VAL A 1 106 ? -8.336 -3.243 6.924 1.00 95.62 106 VAL A N 1
ATOM 825 C CA . VAL A 1 106 ? -9.195 -3.217 5.714 1.00 95.62 106 VAL A CA 1
ATOM 826 C C . VAL A 1 106 ? -9.313 -4.558 4.982 1.00 95.62 106 VAL A C 1
ATOM 828 O O . VAL A 1 106 ? -9.977 -4.627 3.950 1.00 95.62 106 VAL A O 1
ATOM 831 N N . GLN A 1 107 ? -8.683 -5.611 5.514 1.00 95.62 107 GLN A N 1
ATOM 832 C CA . GLN A 1 107 ? -8.499 -6.914 4.864 1.00 95.62 107 GLN A CA 1
ATOM 833 C C . GLN A 1 107 ? -9.807 -7.535 4.357 1.00 95.62 107 GLN A C 1
ATOM 835 O O . GLN A 1 107 ? -9.971 -7.728 3.156 1.00 95.62 107 GLN A O 1
ATOM 840 N N . ASP A 1 108 ? -10.773 -7.740 5.249 1.00 94.12 108 ASP A N 1
ATOM 841 C CA . ASP A 1 108 ? -12.069 -8.365 4.961 1.00 94.12 108 ASP A CA 1
ATOM 842 C C . ASP A 1 108 ? -12.814 -7.667 3.803 1.00 94.12 108 ASP A C 1
ATOM 844 O O . ASP A 1 108 ? -13.593 -8.281 3.076 1.00 94.12 108 ASP A O 1
ATOM 848 N N . ARG A 1 109 ? -12.557 -6.364 3.606 1.00 91.88 109 ARG A N 1
ATOM 849 C CA . ARG A 1 109 ? -13.212 -5.521 2.598 1.00 91.88 109 ARG A CA 1
ATOM 850 C C . ARG A 1 109 ? -12.425 -5.358 1.294 1.00 91.88 109 ARG A C 1
ATOM 852 O O . ARG A 1 109 ? -13.002 -4.859 0.333 1.00 91.88 109 ARG A O 1
ATOM 859 N N . ILE A 1 110 ? -11.161 -5.785 1.231 1.00 94.75 110 ILE A N 1
ATOM 860 C CA . ILE A 1 110 ? -10.470 -6.029 -0.049 1.00 94.75 110 ILE A CA 1
ATOM 861 C C . ILE A 1 110 ? -10.679 -7.471 -0.518 1.00 94.75 110 ILE A C 1
ATOM 863 O O . ILE A 1 110 ? -10.960 -7.682 -1.692 1.00 94.75 110 ILE A O 1
ATOM 867 N N . GLU A 1 111 ? -10.653 -8.447 0.396 1.00 94.81 111 GLU A N 1
ATOM 868 C CA . GLU A 1 111 ? -10.897 -9.865 0.089 1.00 94.81 111 GLU A CA 1
ATOM 869 C C . GLU A 1 111 ? -12.349 -10.124 -0.344 1.00 94.81 111 GLU A C 1
ATOM 871 O O . GLU A 1 111 ? -12.597 -10.983 -1.188 1.00 94.81 111 GLU A O 1
ATOM 876 N N . GLY A 1 112 ? -13.299 -9.344 0.184 1.00 94.31 112 GLY A N 1
ATOM 877 C CA . GLY A 1 112 ? -14.693 -9.301 -0.264 1.00 94.31 112 GLY A CA 1
ATOM 878 C C . GLY A 1 112 ? -15.004 -8.246 -1.336 1.00 94.31 112 GLY A C 1
ATOM 879 O O . GLY A 1 112 ? -16.177 -7.916 -1.512 1.00 94.31 112 GLY A O 1
ATOM 880 N N . MET A 1 113 ? -14.007 -7.652 -2.010 1.00 94.88 113 MET A N 1
ATOM 881 C CA . MET A 1 113 ? -14.268 -6.683 -3.083 1.00 94.88 113 MET A CA 1
ATOM 882 C C . MET A 1 113 ? -14.431 -7.383 -4.433 1.00 94.88 113 MET A C 1
ATOM 884 O O . MET A 1 113 ? -13.470 -7.897 -5.007 1.00 94.88 113 MET A O 1
ATOM 888 N N . GLU A 1 114 ? -15.647 -7.326 -4.968 1.00 95.94 114 GLU A N 1
ATOM 889 C CA . GLU A 1 114 ? -16.015 -7.909 -6.257 1.00 95.94 114 GLU A CA 1
ATOM 890 C C . GLU A 1 114 ? -16.641 -6.860 -7.184 1.00 95.94 114 GLU A C 1
ATOM 892 O O . GLU A 1 114 ? -17.238 -5.876 -6.737 1.00 95.94 114 GLU A O 1
ATOM 897 N N . LYS A 1 115 ? -16.506 -7.081 -8.492 1.00 95.25 115 LYS A N 1
ATOM 898 C CA . LYS A 1 115 ? -17.145 -6.311 -9.559 1.00 95.25 115 LYS A CA 1
ATOM 899 C C . LYS A 1 115 ? -17.517 -7.253 -10.699 1.00 95.25 115 LYS A C 1
ATOM 901 O O . LYS A 1 115 ? -16.705 -8.071 -11.116 1.00 95.25 115 LYS A O 1
ATOM 906 N N . ASP A 1 116 ? -18.758 -7.151 -11.172 1.00 94.12 116 ASP A N 1
ATOM 907 C CA . ASP A 1 116 ? -19.308 -7.959 -12.271 1.00 94.12 116 ASP A CA 1
ATOM 908 C C . ASP A 1 116 ? -19.142 -9.489 -12.079 1.00 94.12 116 ASP A C 1
ATOM 910 O O . ASP A 1 116 ? -19.050 -10.246 -13.039 1.00 94.12 116 ASP A O 1
ATOM 914 N N . GLY A 1 117 ? -19.111 -9.951 -10.819 1.00 94.25 117 GLY A N 1
ATOM 915 C CA . GLY A 1 117 ? -18.900 -11.357 -10.441 1.00 94.25 117 GLY A CA 1
ATOM 916 C C . GLY A 1 117 ? -17.433 -11.802 -10.359 1.00 94.25 117 GLY A C 1
ATOM 917 O O . GLY A 1 117 ? -17.166 -12.964 -10.062 1.00 94.25 117 GLY A O 1
ATOM 918 N N . HIS A 1 118 ? -16.482 -10.896 -10.594 1.00 94.81 118 HIS A N 1
ATOM 919 C CA . HIS A 1 118 ? -15.045 -11.141 -10.484 1.00 94.81 118 HIS A CA 1
ATOM 920 C C . HIS A 1 118 ? -14.454 -10.451 -9.250 1.00 94.81 118 HIS A C 1
ATOM 922 O O . HIS A 1 118 ? -14.866 -9.350 -8.882 1.00 94.81 118 HIS A O 1
ATOM 928 N N . ARG A 1 119 ? -13.447 -11.068 -8.627 1.00 95.94 119 ARG A N 1
ATOM 929 C CA . ARG A 1 119 ? -12.690 -10.447 -7.532 1.00 95.94 119 ARG A CA 1
ATOM 930 C C . ARG A 1 119 ? -11.818 -9.311 -8.048 1.00 95.94 119 ARG A C 1
ATOM 932 O O . ARG A 1 119 ? -11.271 -9.379 -9.142 1.00 95.94 119 ARG A O 1
ATOM 939 N N . VAL A 1 120 ? -11.695 -8.258 -7.244 1.00 96.19 120 VAL A N 1
ATOM 940 C CA . VAL A 1 120 ? -10.822 -7.111 -7.542 1.00 96.19 120 VAL A CA 1
ATOM 941 C C . VAL A 1 120 ? -9.411 -7.327 -6.986 1.00 96.19 120 VAL A C 1
ATOM 943 O O . VAL A 1 120 ? -8.459 -6.802 -7.555 1.00 96.19 120 VAL A O 1
ATOM 946 N N . PHE A 1 121 ? -9.274 -8.111 -5.911 1.00 96.88 121 PHE A N 1
ATOM 947 C CA . PHE A 1 121 ? -8.001 -8.473 -5.284 1.00 96.88 121 PHE A CA 1
ATOM 948 C C . PHE A 1 121 ? -7.828 -9.996 -5.269 1.00 96.88 121 PHE A C 1
ATOM 950 O O . PHE A 1 121 ? -8.466 -10.694 -4.478 1.00 96.88 121 PHE A O 1
ATOM 957 N N . ASP A 1 122 ? -6.924 -10.506 -6.099 1.00 95.94 122 ASP A N 1
ATOM 958 C CA . ASP A 1 122 ? -6.497 -11.903 -6.070 1.00 95.94 122 ASP A CA 1
ATOM 959 C C . ASP A 1 122 ? -5.315 -12.047 -5.107 1.00 95.94 122 ASP A C 1
ATOM 961 O O . ASP A 1 122 ? -4.277 -11.414 -5.290 1.00 95.94 122 ASP A O 1
ATOM 965 N N . PHE A 1 123 ? -5.465 -12.849 -4.051 1.00 95.50 123 PHE A N 1
ATOM 966 C CA . PHE A 1 123 ? -4.389 -13.099 -3.087 1.00 95.50 123 PHE A CA 1
ATOM 967 C C . PHE A 1 123 ? -3.275 -13.949 -3.716 1.00 95.50 123 PHE A C 1
ATOM 969 O O . PHE A 1 123 ? -3.550 -15.006 -4.281 1.00 95.50 123 PHE A O 1
ATOM 976 N N . VAL A 1 124 ? -2.025 -13.502 -3.566 1.00 93.31 124 VAL A N 1
ATOM 977 C CA . VAL A 1 124 ? -0.832 -14.140 -4.144 1.00 93.31 124 VAL A CA 1
ATOM 978 C C . VAL A 1 124 ? 0.003 -14.807 -3.054 1.00 93.31 124 VAL A C 1
ATOM 980 O O . VAL A 1 124 ? 0.222 -16.016 -3.085 1.00 93.31 124 VAL A O 1
ATOM 983 N N . ALA A 1 125 ? 0.463 -14.025 -2.073 1.00 92.94 125 ALA A N 1
ATOM 984 C CA . ALA A 1 125 ? 1.477 -14.465 -1.119 1.00 92.94 125 ALA A CA 1
ATOM 985 C C . ALA A 1 125 ? 1.369 -13.760 0.241 1.00 92.94 125 ALA A C 1
ATOM 987 O O . ALA A 1 125 ? 0.756 -12.699 0.383 1.00 92.94 125 ALA A O 1
ATOM 988 N N . LYS A 1 126 ? 2.032 -14.337 1.250 1.00 93.56 126 LYS A N 1
ATOM 989 C CA . LYS A 1 126 ? 2.357 -13.661 2.511 1.00 93.56 126 LYS A CA 1
ATOM 990 C C . LYS A 1 126 ? 3.862 -13.510 2.629 1.00 93.56 126 LYS A C 1
ATOM 992 O O . LYS A 1 126 ? 4.592 -14.497 2.632 1.00 93.56 126 LYS A O 1
ATOM 997 N N . LEU A 1 127 ? 4.299 -12.266 2.758 1.00 91.69 127 LEU A N 1
ATOM 998 C CA . LEU A 1 127 ? 5.670 -11.921 3.076 1.00 91.69 127 LEU A CA 1
ATOM 999 C C . LEU A 1 127 ? 5.795 -11.868 4.599 1.00 91.69 127 LEU A C 1
ATOM 1001 O O . LEU A 1 127 ? 5.365 -10.912 5.249 1.00 91.69 127 LEU A O 1
ATOM 1005 N N . GLU A 1 128 ? 6.350 -12.934 5.165 1.00 91.19 128 GLU A N 1
ATOM 1006 C CA . GLU A 1 128 ? 6.616 -13.041 6.596 1.00 91.19 128 GLU A CA 1
ATOM 1007 C C . GLU A 1 128 ? 7.742 -12.102 7.041 1.00 91.19 128 GLU A C 1
ATOM 1009 O O . GLU A 1 128 ? 8.642 -11.752 6.274 1.00 91.19 128 GLU A O 1
ATOM 1014 N N . LYS A 1 129 ? 7.743 -11.733 8.328 1.00 85.62 129 LYS A N 1
ATOM 1015 C CA . LYS A 1 129 ? 8.841 -10.935 8.895 1.00 85.62 129 LYS A CA 1
ATOM 1016 C C . LYS A 1 129 ? 10.142 -11.731 9.053 1.00 85.62 129 LYS A C 1
ATOM 1018 O O . LYS A 1 129 ? 11.204 -11.122 9.003 1.00 85.62 129 LYS A O 1
ATOM 1023 N N . SER A 1 130 ? 10.052 -13.057 9.173 1.00 72.81 130 SER A N 1
ATOM 1024 C CA . SER A 1 130 ? 11.040 -13.993 9.740 1.00 72.81 130 SER A CA 1
ATOM 1025 C C . SER A 1 130 ? 11.114 -14.005 11.271 1.00 72.81 130 SER A C 1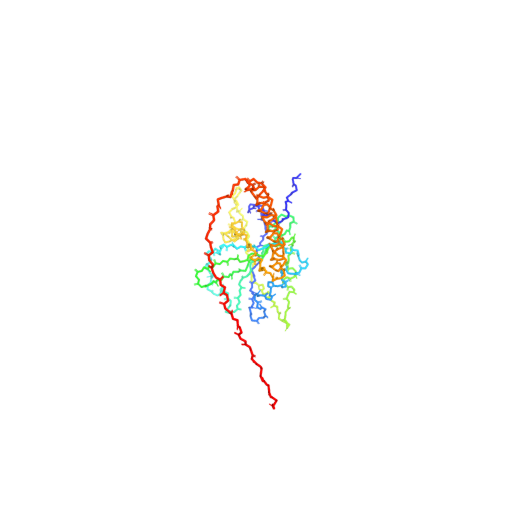
ATOM 1027 O O . SER A 1 130 ? 11.101 -12.965 11.937 1.00 72.81 130 SER A O 1
ATOM 1029 N N . ASP A 1 131 ? 11.256 -15.215 11.818 1.00 58.81 131 ASP A N 1
ATOM 1030 C CA . ASP A 1 131 ? 11.732 -15.440 13.179 1.00 58.81 131 ASP A CA 1
ATOM 1031 C C . ASP A 1 131 ? 13.253 -15.269 13.213 1.00 58.81 131 ASP A C 1
ATOM 1033 O O . ASP A 1 131 ? 14.001 -16.097 12.693 1.00 58.81 131 ASP A O 1
ATOM 1037 N N . SER A 1 132 ? 13.738 -14.203 13.850 1.00 49.38 132 SER A N 1
ATOM 1038 C CA . SER A 1 132 ? 15.174 -13.975 14.036 1.00 49.38 132 SER A CA 1
ATOM 1039 C C . SER A 1 132 ? 15.776 -15.020 15.001 1.00 49.38 132 SER A C 1
ATOM 1041 O O . SER A 1 132 ? 15.518 -14.920 16.206 1.00 49.38 132 SER A O 1
ATOM 1043 N N . PRO A 1 133 ? 16.635 -15.974 14.570 1.00 44.69 133 PRO A N 1
ATOM 1044 C CA . PRO A 1 133 ? 17.030 -17.119 15.411 1.00 44.69 133 PRO A CA 1
ATOM 1045 C C . PRO A 1 133 ? 18.043 -16.794 16.524 1.00 44.69 133 PRO A C 1
ATOM 1047 O O . PRO A 1 133 ? 18.617 -17.696 17.133 1.00 44.69 133 PRO A O 1
ATOM 1050 N N . LYS A 1 134 ? 18.345 -15.510 16.760 1.00 46.81 134 LYS A N 1
ATOM 1051 C CA . LYS A 1 134 ? 19.382 -15.047 17.693 1.00 46.81 134 LYS A CA 1
ATOM 1052 C C . LYS A 1 134 ? 18.862 -13.886 18.538 1.00 46.81 134 LYS A C 1
ATOM 1054 O O . LYS A 1 134 ? 18.467 -12.846 18.013 1.00 46.81 134 LYS A O 1
ATOM 1059 N N . ARG A 1 135 ? 18.899 -14.059 19.867 1.00 42.88 135 ARG A N 1
ATOM 1060 C CA . ARG A 1 135 ? 18.499 -13.038 20.852 1.00 42.88 135 ARG A CA 1
ATOM 1061 C C . ARG A 1 135 ? 19.184 -11.697 20.554 1.00 42.88 135 ARG A C 1
ATOM 1063 O O . ARG A 1 135 ? 20.408 -11.625 20.548 1.00 42.88 135 ARG A O 1
ATOM 1070 N N . GLY A 1 136 ? 18.387 -10.643 20.376 1.00 50.66 136 GLY A N 1
ATOM 1071 C CA . GLY A 1 136 ? 18.855 -9.254 20.300 1.00 50.66 136 GLY A CA 1
ATOM 1072 C C . GLY A 1 136 ? 18.968 -8.642 18.900 1.00 50.66 136 GLY A C 1
ATOM 1073 O O . GLY A 1 136 ? 19.100 -7.425 18.813 1.00 50.66 136 GLY A O 1
ATOM 1074 N N . VAL A 1 137 ? 18.864 -9.418 17.813 1.00 51.38 137 VAL A N 1
ATOM 1075 C CA . VAL A 1 137 ? 18.965 -8.889 16.437 1.00 51.38 137 VAL A CA 1
ATOM 1076 C C . VAL A 1 137 ? 17.679 -9.162 15.661 1.00 51.38 137 VAL A C 1
ATOM 1078 O O . VAL A 1 137 ? 17.496 -10.246 15.119 1.00 51.38 137 VAL A O 1
ATOM 1081 N N . VAL A 1 138 ? 16.796 -8.161 15.567 1.00 53.06 138 VAL A N 1
ATOM 1082 C CA . VAL A 1 138 ? 15.551 -8.230 14.771 1.00 53.06 138 VAL A CA 1
ATOM 1083 C C . VAL A 1 138 ? 15.862 -7.982 13.286 1.00 53.06 138 VAL A C 1
ATOM 1085 O O . VAL A 1 138 ? 15.435 -6.994 12.687 1.00 53.06 138 VAL A O 1
ATOM 1088 N N . SER A 1 139 ? 16.659 -8.870 12.691 1.00 54.34 139 SER A N 1
ATOM 1089 C CA . SER A 1 139 ? 16.917 -8.912 11.249 1.00 54.34 139 SER A CA 1
ATOM 1090 C C . SER A 1 139 ? 15.784 -9.659 10.544 1.00 54.34 139 SER A C 1
ATOM 1092 O O . SER A 1 139 ? 15.915 -10.843 10.231 1.00 54.34 139 SER A O 1
ATOM 1094 N N . GLY A 1 140 ? 14.660 -8.970 10.335 1.00 61.31 140 GLY A N 1
ATOM 1095 C CA . GLY A 1 140 ? 13.592 -9.500 9.488 1.00 61.31 140 GLY A CA 1
ATOM 1096 C C . GLY A 1 140 ? 14.028 -9.630 8.021 1.00 61.31 140 GLY A C 1
ATOM 1097 O O . GLY A 1 140 ? 15.071 -9.088 7.643 1.00 61.31 140 GLY A O 1
ATOM 1098 N N . HIS A 1 141 ? 13.234 -10.313 7.188 1.00 80.19 141 HIS A N 1
ATOM 1099 C CA . HIS A 1 141 ? 13.469 -10.391 5.739 1.00 80.19 141 HIS A CA 1
ATOM 1100 C C . HIS A 1 141 ? 13.706 -8.991 5.150 1.00 80.19 141 HIS A C 1
ATOM 1102 O O . HIS A 1 141 ? 13.005 -8.038 5.500 1.00 80.19 141 HIS A O 1
ATOM 1108 N N . LYS A 1 142 ? 14.709 -8.867 4.266 1.00 86.75 142 LYS A N 1
ATOM 1109 C CA . LYS A 1 142 ? 15.132 -7.576 3.700 1.00 86.75 142 LYS A CA 1
ATOM 1110 C C . LYS A 1 142 ? 13.957 -6.860 3.034 1.00 86.75 142 LYS A C 1
ATOM 1112 O O . LYS A 1 142 ? 13.638 -5.751 3.421 1.00 86.75 142 LYS A O 1
ATOM 1117 N N . GLU A 1 143 ? 13.258 -7.537 2.132 1.00 89.62 143 GLU A N 1
ATOM 1118 C CA . GLU A 1 143 ? 12.090 -7.003 1.422 1.00 89.62 143 GLU A CA 1
ATOM 1119 C C . GLU A 1 143 ? 10.961 -6.552 2.367 1.00 89.62 143 GLU A C 1
ATOM 1121 O O . GLU A 1 143 ? 10.428 -5.456 2.220 1.00 89.62 143 GLU A O 1
ATOM 1126 N N . HIS A 1 144 ? 10.672 -7.333 3.414 1.00 93.06 144 HIS A N 1
ATOM 1127 C CA . HIS A 1 144 ? 9.695 -6.977 4.450 1.00 93.06 144 HIS A CA 1
ATOM 1128 C C . HIS A 1 144 ? 10.107 -5.714 5.232 1.00 93.06 144 HIS A C 1
ATOM 1130 O O . HIS A 1 144 ? 9.258 -4.961 5.712 1.00 93.06 144 HIS A O 1
ATOM 1136 N N . ARG A 1 145 ? 11.414 -5.453 5.363 1.00 92.62 145 ARG A N 1
ATOM 1137 C CA . ARG A 1 145 ? 11.926 -4.198 5.922 1.00 92.62 145 ARG A CA 1
ATOM 1138 C C . ARG A 1 145 ? 11.855 -3.059 4.908 1.00 92.62 145 ARG A C 1
ATOM 1140 O O . ARG A 1 145 ? 11.348 -1.998 5.252 1.00 92.62 145 ARG A O 1
ATOM 1147 N N . ASP A 1 146 ? 12.321 -3.279 3.685 1.00 93.12 146 ASP A N 1
ATOM 1148 C CA . ASP A 1 146 ? 12.384 -2.255 2.644 1.00 93.12 146 ASP A CA 1
ATOM 1149 C C . ASP A 1 146 ? 10.982 -1.720 2.293 1.00 93.12 146 ASP A C 1
ATOM 1151 O O . ASP A 1 146 ? 10.793 -0.514 2.147 1.00 93.12 146 ASP A O 1
ATOM 1155 N N . LEU A 1 147 ? 9.970 -2.596 2.222 1.00 94.38 147 LEU A N 1
ATOM 1156 C CA . LEU A 1 147 ? 8.570 -2.205 2.023 1.00 94.38 147 LEU A CA 1
ATOM 1157 C C . LEU A 1 147 ? 8.035 -1.384 3.205 1.00 94.38 147 LEU A C 1
ATOM 1159 O O . LEU A 1 147 ? 7.333 -0.397 2.999 1.00 94.38 147 LEU A O 1
ATOM 1163 N N . PHE A 1 148 ? 8.384 -1.740 4.444 1.00 95.38 148 PHE A N 1
ATOM 1164 C CA . PHE A 1 148 ? 8.002 -0.953 5.622 1.00 95.38 148 PHE A CA 1
ATOM 1165 C C . PHE A 1 148 ? 8.648 0.442 5.608 1.00 95.38 148 PHE A C 1
ATOM 1167 O O . PHE A 1 148 ? 7.988 1.440 5.906 1.00 95.38 148 PHE A O 1
ATOM 1174 N N . GLU A 1 149 ? 9.925 0.517 5.230 1.00 94.94 149 GLU A N 1
ATOM 1175 C CA . GLU A 1 149 ? 10.683 1.767 5.122 1.00 94.94 149 GLU A CA 1
ATOM 1176 C C . GLU A 1 149 ? 10.224 2.622 3.923 1.00 94.94 149 GLU A C 1
ATOM 1178 O O . GLU A 1 149 ? 10.233 3.847 4.019 1.00 94.94 149 GLU A O 1
ATOM 1183 N N . SER A 1 150 ? 9.683 2.017 2.857 1.00 95.12 150 SER A N 1
ATOM 1184 C CA . SER A 1 150 ? 8.974 2.719 1.769 1.00 95.12 150 SER A CA 1
ATOM 1185 C C . SER A 1 150 ? 7.751 3.508 2.263 1.00 95.12 150 SER A C 1
ATOM 1187 O O . SER A 1 150 ? 7.467 4.593 1.753 1.00 95.12 150 SER A O 1
ATOM 1189 N N . LEU A 1 151 ? 7.036 3.001 3.276 1.00 95.44 151 LEU A N 1
ATOM 1190 C CA . LEU A 1 151 ? 5.946 3.735 3.930 1.00 95.44 151 LEU A CA 1
ATOM 1191 C C . LEU A 1 151 ? 6.476 4.784 4.929 1.00 95.44 151 LEU A C 1
ATOM 1193 O O . LEU A 1 151 ? 5.914 5.878 5.003 1.00 95.44 151 LEU A O 1
ATOM 1197 N N . GLU A 1 152 ? 7.559 4.475 5.659 1.00 92.06 152 GLU A N 1
ATOM 1198 C CA . GLU A 1 152 ? 8.130 5.343 6.710 1.00 92.06 152 GLU A CA 1
ATOM 1199 C C . GLU A 1 152 ? 8.807 6.596 6.132 1.00 92.06 152 GLU A C 1
ATOM 1201 O O . GLU A 1 152 ? 8.635 7.695 6.662 1.00 92.06 152 GLU A O 1
ATOM 1206 N N . TYR A 1 153 ? 9.521 6.442 5.014 1.00 90.31 153 TYR A N 1
ATOM 1207 C CA . TYR A 1 153 ? 10.168 7.527 4.271 1.00 90.31 153 TYR A CA 1
ATOM 1208 C C . TYR A 1 153 ? 9.324 8.057 3.102 1.00 90.31 153 TYR A C 1
ATOM 1210 O O . TYR A 1 153 ? 9.784 8.920 2.355 1.00 90.31 153 TYR A O 1
ATOM 1218 N N . GLY A 1 154 ? 8.095 7.561 2.934 1.00 88.12 154 GLY A N 1
ATOM 1219 C CA . GLY A 1 154 ? 7.197 8.011 1.876 1.00 88.12 154 GLY A CA 1
ATOM 1220 C C . GLY A 1 154 ? 6.796 9.479 2.038 1.00 88.12 154 GLY A C 1
ATOM 1221 O O . GLY A 1 154 ? 6.480 9.942 3.135 1.00 88.12 154 GLY A O 1
ATOM 1222 N N . GLU A 1 155 ? 6.751 10.222 0.934 1.00 89.00 155 GLU A N 1
ATOM 1223 C CA . GLU A 1 155 ? 6.307 11.617 0.939 1.00 89.00 155 GLU A CA 1
ATOM 1224 C C . GLU A 1 155 ? 4.782 11.702 1.055 1.00 89.00 155 GLU A C 1
ATOM 1226 O O . GLU A 1 155 ? 4.048 10.914 0.454 1.00 89.00 155 GLU A O 1
ATOM 1231 N N . LEU A 1 156 ? 4.265 12.679 1.808 1.00 85.62 156 LEU A N 1
ATOM 1232 C CA . LEU A 1 156 ? 2.823 12.919 1.866 1.00 85.62 156 LEU A CA 1
ATOM 1233 C C . LEU A 1 156 ? 2.330 13.348 0.482 1.00 85.62 156 LEU A C 1
ATOM 1235 O O . LEU A 1 156 ? 2.695 14.424 0.004 1.00 85.62 156 LEU A O 1
ATOM 1239 N N . ARG A 1 157 ? 1.423 12.572 -0.128 1.00 79.25 157 ARG A N 1
ATOM 1240 C CA . ARG A 1 157 ? 0.753 12.997 -1.359 1.00 79.25 157 ARG A CA 1
ATOM 1241 C C . ARG A 1 157 ? -0.263 14.080 -1.023 1.00 79.25 157 ARG A C 1
ATOM 1243 O O . ARG A 1 157 ? -1.457 13.818 -0.872 1.00 79.25 157 ARG A O 1
ATOM 1250 N N . LEU A 1 158 ? 0.225 15.313 -0.922 1.00 68.06 158 LEU A N 1
ATOM 1251 C CA . LEU A 1 158 ? -0.610 16.501 -0.927 1.00 68.06 158 LEU A CA 1
ATOM 1252 C C . LEU A 1 158 ? -1.465 16.452 -2.192 1.00 68.06 158 LEU A C 1
ATOM 1254 O O . LEU A 1 158 ? -0.975 16.614 -3.310 1.00 68.06 158 LEU A O 1
ATOM 1258 N N . PHE A 1 159 ? -2.762 16.201 -2.017 1.00 50.53 159 PHE A N 1
ATOM 1259 C CA . PHE A 1 159 ? -3.709 16.417 -3.092 1.00 50.53 159 PHE A CA 1
ATOM 1260 C C . PHE A 1 159 ? -3.626 17.896 -3.454 1.00 50.53 159 PHE A C 1
ATOM 1262 O O . PHE A 1 159 ? -4.000 18.753 -2.653 1.00 50.53 159 PHE A O 1
ATOM 1269 N N . ASN A 1 160 ? -3.176 18.189 -4.675 1.00 38.75 160 ASN A N 1
ATOM 1270 C CA . ASN A 1 160 ? -3.473 19.463 -5.307 1.00 38.75 160 ASN A CA 1
ATOM 1271 C C . ASN A 1 160 ? -4.998 19.574 -5.366 1.00 38.75 160 ASN A C 1
ATOM 1273 O O . ASN A 1 160 ? -5.637 19.022 -6.267 1.00 38.75 160 ASN A O 1
ATOM 1277 N N . LEU A 1 161 ? -5.571 20.253 -4.368 1.00 38.50 161 LEU A N 1
ATOM 1278 C CA . LEU A 1 161 ? -6.960 20.672 -4.337 1.00 38.50 161 LEU A CA 1
ATOM 1279 C C . LEU A 1 161 ? -7.189 21.478 -5.610 1.00 38.50 161 LEU A C 1
ATOM 1281 O O . LEU A 1 161 ? -6.838 22.654 -5.689 1.00 38.50 161 LEU A O 1
ATOM 1285 N N . LYS A 1 162 ? -7.746 20.822 -6.635 1.00 40.19 162 LYS A N 1
ATOM 1286 C CA . LYS A 1 162 ? -8.208 21.504 -7.838 1.00 40.19 162 LYS A CA 1
ATOM 1287 C C . LYS A 1 162 ? -9.213 22.539 -7.365 1.00 40.19 162 LYS A C 1
ATOM 1289 O O . LYS A 1 162 ? -10.317 22.172 -6.968 1.00 40.19 162 LYS A O 1
ATOM 1294 N N . LEU A 1 163 ? -8.803 23.808 -7.403 1.00 36.84 163 LEU A N 1
ATOM 1295 C CA . LEU A 1 163 ? -9.652 24.963 -7.153 1.00 36.84 163 LEU A CA 1
ATOM 1296 C C . LEU A 1 163 ? -10.877 24.837 -8.053 1.00 36.84 163 LEU A C 1
ATOM 1298 O O . LEU A 1 163 ? -10.834 25.160 -9.241 1.00 36.84 163 LEU A O 1
ATOM 1302 N N . THR A 1 164 ? -11.968 24.311 -7.496 1.00 43.31 164 THR A N 1
ATOM 1303 C CA . THR A 1 164 ? -13.243 24.312 -8.200 1.00 43.31 164 THR A CA 1
ATOM 1304 C C . THR A 1 164 ? -13.618 25.771 -8.409 1.00 43.31 164 THR A C 1
ATOM 1306 O O . THR A 1 164 ? -13.379 26.612 -7.538 1.00 43.31 164 THR A O 1
ATOM 1309 N N . TRP A 1 165 ? -14.180 26.100 -9.572 1.00 45.53 165 TRP A N 1
ATOM 1310 C CA . TRP A 1 165 ? -14.425 27.498 -9.935 1.00 45.53 165 TRP A CA 1
ATOM 1311 C C . TRP A 1 165 ? -15.289 28.252 -8.909 1.00 45.53 165 TRP A C 1
ATOM 1313 O O . TRP A 1 165 ? -15.170 29.465 -8.828 1.00 45.53 165 TRP A O 1
ATOM 1323 N N . ARG A 1 166 ? -16.069 27.557 -8.063 1.00 47.38 166 ARG A N 1
ATOM 1324 C CA . ARG A 1 166 ? -16.772 28.144 -6.907 1.00 47.38 166 ARG A CA 1
ATOM 1325 C C . ARG A 1 166 ? -15.837 28.882 -5.943 1.00 47.38 166 ARG A C 1
ATOM 1327 O O . ARG A 1 166 ? -16.106 30.040 -5.644 1.00 47.38 166 ARG A O 1
ATOM 1334 N N . ASN A 1 167 ? -14.730 28.267 -5.520 1.00 52.81 167 ASN A N 1
ATOM 1335 C CA . ASN A 1 167 ? -13.766 28.915 -4.624 1.00 52.81 167 ASN A CA 1
ATOM 1336 C C . ASN A 1 167 ? -13.116 30.115 -5.318 1.00 52.81 167 ASN A C 1
ATOM 1338 O O . ASN A 1 167 ? -13.075 31.200 -4.752 1.00 52.81 167 ASN A O 1
ATOM 1342 N N . LYS A 1 168 ? -12.709 29.957 -6.586 1.00 51.09 168 LYS A N 1
ATOM 1343 C CA . LYS A 1 168 ? -12.108 31.048 -7.364 1.00 51.09 168 LYS A CA 1
ATOM 1344 C C . LYS A 1 168 ? -13.085 32.207 -7.610 1.00 51.09 168 LYS A C 1
ATOM 1346 O O . LYS A 1 168 ? -12.659 33.353 -7.649 1.00 51.09 168 LYS A O 1
ATOM 1351 N N . VAL A 1 169 ? -14.386 31.940 -7.748 1.00 55.97 169 VAL A N 1
ATOM 1352 C CA . VAL A 1 169 ? -15.435 32.973 -7.832 1.00 55.97 169 VAL A CA 1
ATOM 1353 C C . VAL A 1 169 ? -15.610 33.684 -6.490 1.00 55.97 169 VAL A C 1
ATOM 1355 O O . VAL A 1 169 ? -15.654 34.908 -6.485 1.00 55.97 169 VAL A O 1
ATOM 1358 N N . GLN A 1 170 ? -15.633 32.965 -5.364 1.00 57.88 170 GLN A N 1
ATOM 1359 C CA . GLN A 1 170 ? -15.692 33.583 -4.031 1.00 57.88 170 GLN A CA 1
ATOM 1360 C C . GLN A 1 170 ? -14.440 34.423 -3.727 1.00 57.88 170 GLN A C 1
ATOM 1362 O O . GLN A 1 170 ? -14.557 35.537 -3.224 1.00 57.88 170 GLN A O 1
ATOM 1367 N N . GLU A 1 171 ? -13.251 33.941 -4.091 1.00 53.03 171 GLU A N 1
ATOM 1368 C CA . GLU A 1 171 ? -11.989 34.681 -3.976 1.00 53.03 171 GLU A CA 1
ATOM 1369 C C . GLU A 1 171 ? -11.956 35.909 -4.895 1.00 53.03 171 GLU A C 1
ATOM 1371 O O . GLU A 1 171 ? -11.532 36.977 -4.459 1.00 53.03 171 GLU A O 1
ATOM 1376 N N . LEU A 1 172 ? -12.452 35.806 -6.135 1.00 53.25 172 LEU A N 1
ATOM 1377 C CA . LEU A 1 172 ? -12.586 36.948 -7.046 1.00 53.25 172 LEU A CA 1
ATOM 1378 C C . LEU A 1 172 ? -13.605 37.971 -6.533 1.00 53.25 172 LEU A C 1
ATOM 1380 O O . LEU A 1 172 ? -13.321 39.163 -6.575 1.00 53.25 172 LEU A O 1
ATOM 1384 N N . GLN A 1 173 ? -14.750 37.538 -5.999 1.00 61.50 173 GLN A N 1
ATOM 1385 C CA . GLN A 1 173 ? -15.741 38.423 -5.380 1.00 61.50 173 GLN A CA 1
ATOM 1386 C C . GLN A 1 173 ? -15.152 39.134 -4.154 1.00 61.50 173 GLN A C 1
ATOM 1388 O O . GLN A 1 173 ? -15.198 40.360 -4.083 1.00 61.50 173 GLN A O 1
ATOM 1393 N N . ALA A 1 174 ? -14.493 38.403 -3.250 1.00 67.06 174 ALA A N 1
ATOM 1394 C CA . ALA A 1 174 ? -13.807 38.983 -2.097 1.00 67.06 174 ALA A CA 1
ATOM 1395 C C . ALA A 1 174 ? -12.670 39.940 -2.509 1.00 67.06 174 ALA A C 1
ATOM 1397 O O . ALA A 1 174 ? -12.489 40.990 -1.890 1.00 67.06 174 ALA A O 1
ATOM 1398 N N . ALA A 1 175 ? -11.922 39.626 -3.572 1.00 58.78 175 ALA A N 1
ATOM 1399 C CA . ALA A 1 175 ? -10.877 40.491 -4.114 1.00 58.78 175 ALA A CA 1
ATOM 1400 C C . ALA A 1 175 ? -11.445 41.754 -4.784 1.00 58.78 175 ALA A C 1
ATOM 1402 O O . ALA A 1 175 ? -10.879 42.829 -4.598 1.00 58.78 175 ALA A O 1
ATOM 1403 N N . MET A 1 176 ? -12.566 41.651 -5.508 1.00 54.12 176 MET A N 1
ATOM 1404 C CA . MET A 1 176 ? -13.277 42.784 -6.114 1.00 54.12 176 ME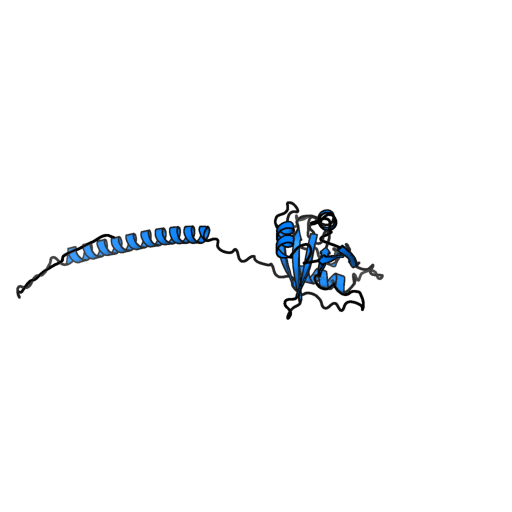T A CA 1
ATOM 1405 C C . MET A 1 176 ? -13.938 43.681 -5.064 1.00 54.12 176 MET A C 1
ATOM 1407 O O . MET A 1 176 ? -13.890 44.902 -5.185 1.00 54.12 176 MET A O 1
ATOM 1411 N N . GLU A 1 177 ? -14.496 43.114 -3.993 1.00 69.94 177 GLU A N 1
ATOM 1412 C CA . GLU A 1 177 ? -14.957 43.900 -2.849 1.00 69.94 177 GLU A CA 1
ATOM 1413 C C . GLU A 1 177 ? -13.797 44.612 -2.152 1.00 69.94 177 GLU A C 1
ATOM 1415 O O . GLU A 1 177 ? -13.899 45.797 -1.832 1.00 69.94 177 GLU A O 1
ATOM 1420 N N . LYS A 1 178 ? -12.677 43.915 -1.928 1.00 65.62 178 LYS A N 1
ATOM 1421 C CA . LYS A 1 178 ? -11.497 44.487 -1.274 1.00 65.62 178 LYS A CA 1
ATOM 1422 C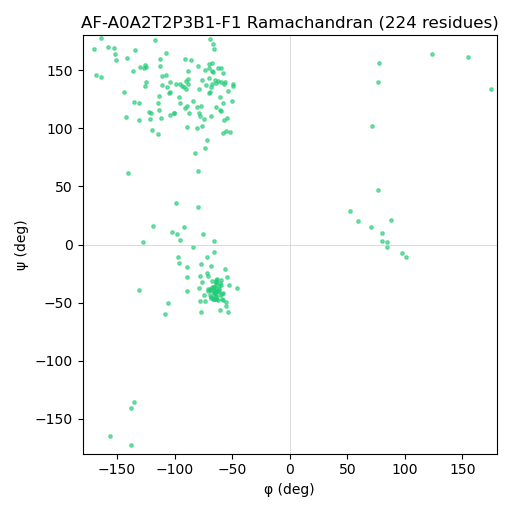 C . LYS A 1 178 ? -10.891 45.611 -2.117 1.00 65.62 178 LYS A C 1
ATOM 1424 O O . LYS A 1 178 ? -10.664 46.695 -1.586 1.00 65.62 178 LYS A O 1
ATOM 1429 N N . SER A 1 179 ? -10.711 45.406 -3.423 1.00 61.72 179 SER A N 1
ATOM 1430 C CA . SER A 1 179 ? -10.212 46.440 -4.336 1.00 61.72 179 SER A CA 1
ATOM 1431 C C . SER A 1 179 ? -11.209 47.586 -4.517 1.00 61.72 179 SER A C 1
ATOM 1433 O O . SER A 1 179 ? -10.785 48.736 -4.531 1.00 61.72 179 SER A O 1
ATOM 1435 N N . GLY A 1 180 ? -12.519 47.320 -4.544 1.00 61.84 180 GLY A N 1
ATOM 1436 C CA . GLY A 1 180 ? -13.563 48.347 -4.565 1.00 61.84 180 GLY A CA 1
ATOM 1437 C C . GLY A 1 180 ? -13.564 49.228 -3.310 1.00 61.84 180 GLY A C 1
ATOM 1438 O O . GLY A 1 180 ? -13.694 50.449 -3.414 1.00 61.84 180 GLY A O 1
ATOM 1439 N N . ARG A 1 181 ? -13.341 48.639 -2.126 1.00 60.03 181 ARG A N 1
ATOM 1440 C CA . ARG A 1 181 ? -13.149 49.379 -0.866 1.00 60.03 181 ARG A CA 1
ATOM 1441 C C . ARG A 1 181 ? -11.856 50.207 -0.900 1.00 60.03 181 ARG A C 1
ATOM 1443 O O . ARG A 1 181 ? -11.902 51.393 -0.592 1.00 60.03 181 ARG A O 1
ATOM 1450 N N . THR A 1 182 ? -10.728 49.638 -1.338 1.00 57.03 182 THR A N 1
ATOM 1451 C CA . THR A 1 182 ? -9.444 50.364 -1.449 1.00 57.03 182 THR A CA 1
ATOM 1452 C C . THR A 1 182 ? -9.471 51.476 -2.505 1.00 57.03 182 THR A C 1
ATOM 1454 O O . THR A 1 182 ? -8.887 52.535 -2.288 1.00 57.03 182 THR A O 1
ATOM 1457 N N . ALA A 1 183 ? -10.165 51.279 -3.628 1.00 54.44 183 ALA A N 1
ATOM 1458 C CA . ALA A 1 183 ? -10.327 52.288 -4.672 1.00 54.44 183 ALA A CA 1
ATOM 1459 C C . ALA A 1 183 ? -11.202 53.454 -4.194 1.00 54.44 183 ALA A C 1
ATOM 1461 O O . ALA A 1 183 ? -10.814 54.605 -4.367 1.00 54.44 183 ALA A O 1
ATOM 1462 N N . ARG A 1 184 ? -12.333 53.175 -3.526 1.00 57.84 184 ARG A N 1
ATOM 1463 C CA . ARG A 1 184 ? -13.160 54.225 -2.904 1.00 57.84 184 ARG A CA 1
ATOM 1464 C C . ARG A 1 184 ? -12.391 54.998 -1.835 1.00 57.84 184 ARG A C 1
ATOM 1466 O O . ARG A 1 184 ? -12.439 56.221 -1.857 1.00 57.84 184 ARG A O 1
ATOM 1473 N N . ALA A 1 185 ? -11.629 54.311 -0.980 1.00 59.34 185 ALA A N 1
ATOM 1474 C CA . ALA A 1 185 ? -10.770 54.962 0.007 1.00 59.34 185 ALA A CA 1
ATOM 1475 C C . ALA A 1 185 ? -9.748 55.905 -0.656 1.00 59.34 185 ALA A C 1
ATOM 1477 O O . ALA A 1 185 ? -9.667 57.063 -0.269 1.00 59.34 185 ALA A O 1
ATOM 1478 N N . ARG A 1 186 ? -9.039 55.459 -1.706 1.00 55.78 186 ARG A N 1
ATOM 1479 C CA . ARG A 1 186 ? -8.085 56.308 -2.447 1.00 55.78 186 ARG A CA 1
ATOM 1480 C C . ARG A 1 186 ? -8.734 57.496 -3.157 1.00 55.78 186 ARG A C 1
ATOM 1482 O O . ARG A 1 186 ? -8.161 58.574 -3.144 1.00 55.78 186 ARG A O 1
ATOM 1489 N N . VAL A 1 187 ? -9.909 57.324 -3.763 1.00 56.47 187 VAL A N 1
ATOM 1490 C CA . VAL A 1 187 ? -10.630 58.440 -4.404 1.00 56.47 187 VAL A CA 1
ATOM 1491 C C . VAL A 1 187 ? -11.102 59.456 -3.362 1.00 56.47 187 VAL A C 1
ATOM 1493 O O . VAL A 1 187 ? -11.040 60.654 -3.617 1.00 56.47 187 VAL A O 1
ATOM 1496 N N . GLN A 1 188 ? -11.528 59.001 -2.182 1.00 56.22 188 GLN A N 1
ATOM 1497 C CA . GLN A 1 188 ? -11.934 59.879 -1.086 1.00 56.22 188 GLN A CA 1
ATOM 1498 C C . GLN A 1 188 ? -10.735 60.652 -0.504 1.00 56.22 188 GLN A C 1
ATOM 1500 O O . GLN A 1 188 ? -10.805 61.871 -0.401 1.00 56.22 188 GLN A O 1
ATOM 1505 N N . ASP A 1 189 ? -9.617 59.971 -0.249 1.00 57.72 189 ASP A N 1
ATOM 1506 C CA . ASP A 1 189 ? -8.330 60.535 0.196 1.00 57.72 189 ASP A CA 1
ATOM 1507 C C . ASP A 1 189 ? -7.770 61.574 -0.806 1.00 57.72 189 ASP A C 1
ATOM 1509 O O . ASP A 1 189 ? -7.369 62.681 -0.439 1.00 57.72 189 ASP A O 1
ATOM 1513 N N . GLN A 1 190 ? -7.857 61.285 -2.112 1.00 53.06 190 GLN A N 1
ATOM 1514 C CA . GLN A 1 190 ? -7.512 62.239 -3.173 1.00 53.06 190 GLN A CA 1
ATOM 1515 C C . GLN A 1 190 ? -8.489 63.422 -3.255 1.00 53.06 190 GLN A C 1
ATOM 1517 O O . GLN A 1 190 ? -8.048 64.550 -3.462 1.00 53.06 190 GLN A O 1
ATOM 1522 N N . MET A 1 191 ? -9.797 63.210 -3.075 1.00 52.50 191 MET A N 1
ATOM 1523 C CA . MET A 1 191 ? -10.771 64.309 -3.026 1.00 52.50 191 MET A CA 1
ATOM 1524 C C . MET A 1 191 ? -10.558 65.218 -1.811 1.00 52.50 191 MET A C 1
ATOM 1526 O O . MET A 1 191 ? -10.716 66.430 -1.929 1.00 52.50 191 MET A O 1
ATOM 1530 N N . GLU A 1 192 ? -10.181 64.661 -0.662 1.00 56.53 192 GLU A N 1
ATOM 1531 C CA . GLU A 1 192 ? -9.894 65.403 0.570 1.00 56.53 192 GLU A CA 1
ATOM 1532 C C . GLU A 1 192 ? -8.576 66.195 0.451 1.00 56.53 192 GLU A C 1
ATOM 1534 O O . GLU A 1 192 ? -8.518 67.373 0.820 1.00 56.53 192 GLU A O 1
ATOM 1539 N N . THR A 1 193 ? -7.568 65.613 -0.212 1.00 54.97 193 THR A N 1
ATOM 1540 C CA . THR A 1 193 ? -6.330 66.303 -0.616 1.00 54.97 193 THR A CA 1
ATOM 1541 C C . THR A 1 193 ? -6.622 67.480 -1.555 1.00 54.97 193 THR A C 1
ATOM 1543 O O . THR A 1 193 ? -6.316 68.623 -1.219 1.00 54.97 193 THR A O 1
ATOM 1546 N N . VAL A 1 194 ? -7.303 67.245 -2.684 1.00 52.56 194 VAL A N 1
ATOM 1547 C CA . VAL A 1 194 ? -7.635 68.296 -3.669 1.00 52.56 194 VAL A CA 1
ATOM 1548 C C . VAL A 1 194 ? -8.515 69.390 -3.054 1.00 52.56 194 VAL A C 1
ATOM 1550 O O . VAL A 1 194 ? -8.339 70.567 -3.357 1.00 52.56 194 VAL A O 1
ATOM 1553 N N . ARG A 1 195 ? -9.435 69.046 -2.145 1.00 52.66 195 ARG A N 1
ATOM 1554 C CA . ARG A 1 195 ? -10.253 70.030 -1.417 1.00 52.66 195 ARG A CA 1
ATOM 1555 C C . ARG A 1 195 ? -9.410 70.930 -0.507 1.00 52.66 195 ARG A C 1
ATOM 1557 O O . ARG A 1 195 ? -9.741 72.104 -0.353 1.00 52.66 195 ARG A O 1
ATOM 1564 N N . THR A 1 196 ? -8.322 70.402 0.049 1.00 54.34 196 THR A N 1
ATOM 1565 C CA . THR A 1 196 ? -7.357 71.156 0.862 1.00 54.34 196 THR A CA 1
ATOM 1566 C C . THR A 1 196 ? -6.479 72.061 -0.011 1.00 54.34 196 THR A C 1
ATOM 1568 O O . THR A 1 196 ? -6.299 73.235 0.306 1.00 54.34 196 THR A O 1
ATOM 1571 N N . GLU A 1 197 ? -5.992 71.565 -1.151 1.00 52.56 197 GLU A N 1
ATOM 1572 C CA . GLU A 1 197 ? -5.188 72.348 -2.104 1.00 52.56 197 GLU A CA 1
ATOM 1573 C C . GLU A 1 197 ? -5.993 73.485 -2.754 1.00 52.56 197 GLU A C 1
ATOM 1575 O O . GLU A 1 197 ? -5.555 74.636 -2.754 1.00 52.56 197 GLU A O 1
ATOM 1580 N N . VAL A 1 198 ? -7.210 73.202 -3.233 1.00 52.59 198 VAL A N 1
ATOM 1581 C CA . VAL A 1 198 ? -8.106 74.213 -3.823 1.00 52.59 198 VAL A CA 1
ATOM 1582 C C . VAL A 1 198 ? -8.530 75.257 -2.786 1.00 52.59 198 VAL A C 1
ATOM 1584 O O . VAL A 1 198 ? -8.636 76.431 -3.131 1.00 52.59 198 VAL A O 1
ATOM 1587 N N . GLY A 1 199 ? -8.695 74.874 -1.513 1.00 48.91 199 GLY A N 1
ATOM 1588 C CA . GLY A 1 199 ? -8.927 75.819 -0.415 1.00 48.91 199 GLY A CA 1
ATOM 1589 C C . GLY A 1 199 ? -7.788 76.830 -0.227 1.00 48.91 199 GLY A C 1
ATOM 1590 O O . GLY A 1 199 ? -8.047 77.987 0.096 1.00 48.91 199 GLY A O 1
ATOM 1591 N N . ASN A 1 200 ? -6.545 76.425 -0.504 1.00 51.16 200 ASN A N 1
ATOM 1592 C CA . ASN A 1 200 ? -5.358 77.278 -0.406 1.00 51.16 200 ASN A CA 1
ATOM 1593 C C . ASN A 1 200 ? -5.044 78.055 -1.703 1.00 51.16 200 ASN A C 1
ATOM 1595 O O . ASN A 1 200 ? -4.338 79.060 -1.654 1.00 51.16 200 ASN A O 1
ATOM 1599 N N . MET A 1 201 ? -5.572 77.639 -2.862 1.00 42.19 201 MET A N 1
ATOM 1600 C CA . MET A 1 201 ? -5.309 78.291 -4.157 1.00 42.19 201 MET A CA 1
ATOM 1601 C C . MET A 1 201 ? -6.189 79.516 -4.471 1.00 42.19 201 MET A C 1
ATOM 1603 O O . MET A 1 201 ? -5.950 80.183 -5.476 1.00 42.19 201 MET A O 1
ATOM 1607 N N . VAL A 1 202 ? -7.152 79.896 -3.622 1.00 44.38 202 VAL A N 1
ATOM 1608 C CA . VAL A 1 202 ? -8.001 81.095 -3.843 1.00 44.38 202 VAL A CA 1
ATOM 1609 C C . VAL A 1 202 ? -7.293 82.412 -3.444 1.00 44.38 202 VAL A C 1
ATOM 1611 O O . VAL A 1 202 ? -7.929 83.367 -3.005 1.00 44.38 202 VAL A O 1
ATOM 1614 N N . VAL A 1 203 ? -5.963 82.495 -3.604 1.00 45.34 203 VAL A N 1
ATOM 1615 C CA . VAL A 1 203 ? -5.160 83.712 -3.355 1.00 45.34 203 VAL A CA 1
ATOM 1616 C C . VAL A 1 203 ? -4.055 83.906 -4.412 1.00 45.34 203 VAL A C 1
ATOM 1618 O O . VAL A 1 203 ? -2.868 83.904 -4.100 1.00 45.34 203 VAL A O 1
ATOM 1621 N N . SER A 1 204 ? -4.423 84.075 -5.689 1.00 44.59 204 SER A N 1
ATOM 1622 C CA . SER A 1 204 ? -3.742 84.978 -6.655 1.00 44.59 204 SER A CA 1
ATOM 1623 C C . SER A 1 204 ? -4.319 84.854 -8.074 1.00 44.59 204 SER A C 1
ATOM 1625 O O . SER A 1 204 ? -4.497 83.755 -8.586 1.00 44.59 204 SER A O 1
ATOM 1627 N N . VAL A 1 205 ? -4.586 85.989 -8.739 1.00 33.88 205 VAL A N 1
ATOM 1628 C CA . VAL A 1 205 ? -5.022 86.034 -10.151 1.00 33.88 205 VAL A CA 1
ATOM 1629 C C . VAL A 1 205 ? -4.398 87.236 -10.880 1.00 33.88 205 VAL A C 1
ATOM 1631 O O . VAL A 1 205 ? -4.804 88.376 -10.639 1.00 33.88 205 VAL A O 1
ATOM 1634 N N . PRO A 1 206 ? -3.453 87.015 -11.812 1.00 37.34 206 PRO A N 1
ATOM 1635 C CA . PRO A 1 206 ? -3.096 87.973 -12.860 1.00 37.34 206 PRO A CA 1
ATOM 1636 C C . PRO A 1 206 ? -4.109 87.928 -14.023 1.00 37.34 206 PRO A C 1
ATOM 1638 O O . PRO A 1 206 ? -4.737 86.902 -14.271 1.00 37.34 206 PRO A O 1
ATOM 1641 N N . LYS A 1 207 ? -4.274 89.033 -14.763 1.00 39.16 207 LYS A N 1
ATOM 1642 C CA . LYS A 1 207 ? -5.243 89.148 -15.876 1.00 39.16 207 LYS A CA 1
ATOM 1643 C C . LYS A 1 207 ? -4.605 88.853 -17.243 1.00 39.16 207 LYS A C 1
ATOM 1645 O O . LYS A 1 207 ? -3.574 89.446 -17.546 1.00 39.16 207 LYS A O 1
ATOM 1650 N N . GLY A 1 208 ? -5.288 88.108 -18.122 1.00 33.94 208 GLY A N 1
ATOM 1651 C CA . GLY A 1 208 ? -5.042 88.162 -19.576 1.00 33.94 208 GLY A CA 1
ATOM 1652 C C . GLY A 1 208 ? -5.411 86.910 -20.392 1.00 33.94 208 GLY A C 1
ATOM 1653 O O . GLY A 1 208 ? -5.497 85.822 -19.843 1.00 33.94 208 GLY A O 1
ATOM 1654 N N . ALA A 1 209 ? -5.555 87.107 -21.712 1.00 32.84 209 ALA A N 1
ATOM 1655 C CA . ALA A 1 209 ? -5.642 86.112 -22.802 1.00 32.84 209 ALA A CA 1
ATOM 1656 C C . ALA A 1 209 ? -6.922 85.237 -22.965 1.00 32.84 209 ALA A C 1
ATOM 1658 O O . ALA A 1 209 ? -7.114 84.203 -22.335 1.00 32.84 209 ALA A O 1
ATOM 1659 N N . GLN A 1 210 ? -7.744 85.655 -23.939 1.00 34.84 210 GLN A N 1
ATOM 1660 C CA . GLN A 1 210 ? -8.745 84.900 -24.734 1.00 34.84 210 GLN A CA 1
ATOM 1661 C C . GLN A 1 210 ? -8.050 83.894 -25.710 1.00 34.84 210 GLN A C 1
ATOM 1663 O O . GLN A 1 210 ? -6.827 83.943 -25.787 1.00 34.84 210 GLN A O 1
ATOM 1668 N N . TYR A 1 211 ? -8.640 83.007 -26.545 1.00 34.69 211 TYR A N 1
ATOM 1669 C CA . TYR A 1 211 ? -9.999 82.524 -26.957 1.00 34.69 211 TYR A CA 1
ATOM 1670 C C . TYR A 1 211 ? -9.807 81.061 -27.531 1.00 34.69 211 TYR A C 1
ATOM 1672 O O . 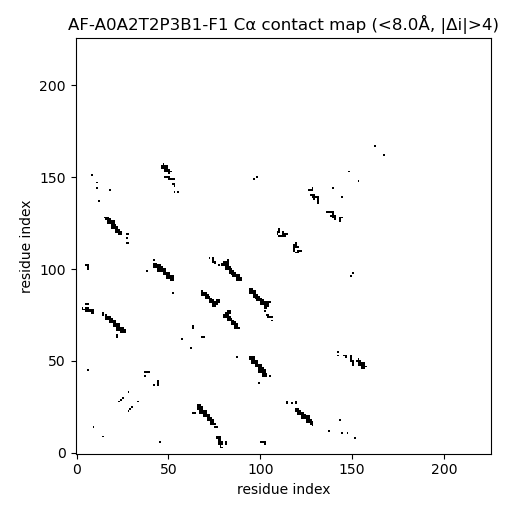TYR A 1 211 ? -8.742 80.501 -27.294 1.00 34.69 211 TYR A O 1
ATOM 1680 N N . ILE A 1 212 ? -10.655 80.304 -28.270 1.00 35.44 212 ILE A N 1
ATOM 1681 C CA . ILE A 1 212 ? -11.949 80.473 -28.991 1.00 35.44 212 ILE A CA 1
ATOM 1682 C C . ILE A 1 212 ? -12.909 79.268 -28.676 1.00 35.44 212 ILE A C 1
ATOM 1684 O O . ILE A 1 212 ? -13.040 78.921 -27.505 1.00 35.44 212 ILE A O 1
ATOM 1688 N N . GLN A 1 213 ? -13.622 78.651 -29.650 1.00 36.81 213 GLN A N 1
ATOM 1689 C CA . GLN A 1 213 ? -14.694 77.636 -29.462 1.00 36.81 213 GLN A CA 1
ATOM 1690 C C . GLN A 1 213 ? -14.960 76.717 -30.699 1.00 36.81 213 GLN A C 1
ATOM 1692 O O . GLN A 1 213 ? -14.600 77.089 -31.811 1.00 36.81 213 GLN A O 1
ATOM 1697 N N . SER A 1 214 ? -15.773 75.650 -30.505 1.00 39.94 214 SER A N 1
ATOM 1698 C CA . SER A 1 214 ? -16.692 74.998 -31.496 1.00 39.94 214 SER A CA 1
ATOM 1699 C C . SER A 1 214 ? -16.062 74.054 -32.570 1.00 39.94 214 SER A C 1
ATOM 1701 O O . SER A 1 214 ? -14.877 74.167 -32.846 1.00 39.94 214 SER A O 1
ATOM 1703 N N . THR A 1 215 ? -16.719 73.062 -33.224 1.00 42.47 215 THR A N 1
ATOM 1704 C CA . THR A 1 215 ? -18.168 72.742 -33.421 1.00 42.47 215 THR A CA 1
ATOM 1705 C C . THR A 1 215 ? -18.525 71.224 -33.273 1.00 42.47 215 THR A C 1
ATOM 1707 O O . THR A 1 215 ? -18.093 70.630 -32.291 1.00 42.47 215 THR A O 1
ATOM 1710 N N . ARG A 1 216 ? -19.432 70.613 -34.083 1.00 42.03 216 ARG A N 1
ATOM 1711 C CA . ARG A 1 216 ? -20.403 69.576 -33.607 1.00 42.03 216 ARG A CA 1
ATOM 1712 C C . ARG A 1 216 ? -21.166 68.786 -34.719 1.00 42.03 216 ARG A C 1
ATOM 1714 O O . ARG A 1 216 ? -21.581 69.421 -35.680 1.00 42.03 216 ARG A O 1
ATOM 1721 N N . GLY A 1 217 ? -21.489 67.486 -34.523 1.00 35.50 217 GLY A N 1
ATOM 1722 C CA . GLY A 1 217 ? -22.469 66.672 -35.317 1.00 35.50 217 GLY A CA 1
ATOM 1723 C C . GLY A 1 217 ? -21.907 65.367 -35.948 1.00 35.50 217 GLY A C 1
ATOM 1724 O O . GLY A 1 217 ? -20.692 65.253 -36.031 1.00 35.50 217 GLY A O 1
ATOM 1725 N N . ALA A 1 218 ? -22.671 64.355 -36.416 1.00 36.09 218 ALA A N 1
ATOM 1726 C CA . ALA A 1 218 ? -24.105 63.975 -36.300 1.00 36.09 218 ALA A CA 1
ATOM 1727 C C . ALA A 1 218 ? -24.320 62.475 -36.731 1.00 36.09 218 ALA A C 1
ATOM 1729 O O . ALA A 1 218 ? -23.351 61.829 -37.120 1.00 36.09 218 ALA A O 1
ATOM 1730 N N . ILE A 1 219 ? -25.547 61.910 -36.663 1.00 43.12 219 ILE A N 1
ATOM 1731 C CA . ILE A 1 219 ? -25.887 60.469 -36.902 1.00 43.12 219 ILE A CA 1
ATOM 1732 C C . ILE A 1 219 ? -27.076 60.323 -37.889 1.00 43.12 219 ILE A C 1
ATOM 1734 O O . ILE A 1 219 ? -27.939 61.203 -37.888 1.00 43.12 219 ILE A O 1
ATOM 1738 N N . PRO A 1 220 ? -27.192 59.209 -38.649 1.00 48.75 220 PRO A N 1
ATOM 1739 C CA . PRO A 1 220 ? -28.501 58.573 -38.913 1.00 48.75 220 PRO A CA 1
ATOM 1740 C C . PRO A 1 220 ? -28.525 57.025 -38.756 1.00 48.75 220 PRO A C 1
ATOM 1742 O O . PRO A 1 220 ? -27.481 56.383 -38.660 1.00 48.75 220 PRO A O 1
ATOM 1745 N N . LEU A 1 221 ? -29.732 56.436 -38.728 1.00 45.44 221 LEU A N 1
ATOM 1746 C CA . LEU A 1 221 ? -30.019 54.984 -38.733 1.00 45.44 221 LEU A CA 1
ATOM 1747 C C . LEU A 1 221 ? -30.589 54.546 -40.096 1.00 45.44 221 LEU A C 1
ATOM 1749 O O . LEU A 1 221 ? -31.135 55.397 -40.787 1.00 45.44 221 LEU A O 1
ATOM 1753 N N . GLU A 1 222 ? -30.609 53.235 -40.381 1.00 47.88 222 GLU A N 1
ATOM 1754 C CA . GLU A 1 222 ? -31.702 52.525 -41.090 1.00 47.88 222 GLU A CA 1
ATOM 1755 C C . GLU A 1 222 ? -31.745 51.033 -40.670 1.00 47.88 222 GLU A C 1
ATOM 1757 O O . GLU A 1 222 ? -30.844 50.560 -39.973 1.00 47.88 222 GLU A O 1
ATOM 1762 N N . ALA A 1 223 ? -32.808 50.307 -41.043 1.00 49.72 223 ALA A N 1
ATOM 1763 C CA . ALA A 1 223 ? -33.043 48.890 -40.723 1.00 49.72 223 ALA A CA 1
ATOM 1764 C C . ALA A 1 223 ? -33.893 48.196 -41.809 1.00 49.72 223 ALA A C 1
ATOM 1766 O O . ALA A 1 223 ? -34.619 48.869 -42.541 1.00 49.72 223 ALA A O 1
ATOM 1767 N N . THR A 1 224 ? -33.853 46.859 -41.912 1.00 48.34 224 THR A N 1
ATOM 1768 C CA . THR A 1 224 ? -34.845 46.069 -42.681 1.00 48.34 224 THR A CA 1
ATOM 1769 C C . THR A 1 224 ? -34.812 44.579 -42.315 1.00 48.34 224 THR A C 1
ATOM 1771 O O . THR A 1 224 ? -33.739 44.029 -42.077 1.00 48.34 224 THR A O 1
ATOM 1774 N N . ASP A 1 225 ? -35.979 43.926 -42.308 1.00 48.47 225 ASP A N 1
ATOM 1775 C CA . ASP A 1 225 ? -36.138 42.479 -42.090 1.00 48.47 225 ASP A CA 1
ATOM 1776 C C . ASP A 1 225 ? -36.047 41.663 -43.392 1.00 48.47 225 ASP A C 1
ATOM 1778 O O . ASP A 1 225 ? -36.550 42.109 -44.431 1.00 48.47 225 ASP A O 1
ATOM 1782 N N . ARG A 1 226 ? -35.551 40.417 -43.298 1.00 48.09 226 ARG A N 1
ATOM 1783 C CA . ARG A 1 226 ? -36.229 39.198 -43.798 1.00 48.09 226 ARG A CA 1
ATOM 1784 C C . ARG A 1 226 ? -35.541 37.903 -43.370 1.00 48.09 226 ARG A C 1
ATOM 1786 O O . ARG A 1 226 ? -34.303 37.922 -43.216 1.00 48.09 226 ARG A O 1
#

Organism: NCBI:txid1448308

Foldseek 3Di:
DDQDDQFAFDDPVPQADWKWKWKFACVQPNPVRVCCPVCPDPQAWDFKFKFFQDDDDADDVRDRDDRIWMKIKRFQRTPPTKIWIWTFDDPPPGTITTITIGRHHCVVVQQPDDGPNHRRIGTDDIGGQDDDPDPPDSNGDPNRVSVSVRVVPTHTPDPPPPPDVVNVVVVVVVVCVVVVVVVVVVVVVVVVVVVVVVVVPPPDDDDDDDDDDDDDDDDDDDDDDD